Protein AF-A0AAW1LSN2-F1 (afdb_monomer_lite)

InterPro domains:
  IPR005135 Endonuclease/exonuclease/phosphatase [PF14529] (115-220)
  IPR036691 Endonuclease/exonuclease/phosphatase superfamily [G3DSA:3.60.10.10] (54-227)
  IPR036691 Endonuclease/exonuclease/phosphatase superfamily [SSF56219] (114-226)

Secondary structure (DSSP, 8-state):
-----------------------HHHHHHHHHHHHHHHHHHHHHHHHHHHHHHHHHHHHHHHHHHHHHHHHHHHHHHHHHHTTS--SS----------------------PPPEEEEEE--TTS-HHHHHHHHHHHHHHHHHHSTT--EEEEEE-----SS--HHHHHHHHHHHHTTPEE---S-SEESSSEE--EEEEE---S-EEEEEE--SSSSBPEEEEEE------------

Organism: Popillia japonica (NCBI:txid7064)

pLDDT: mean 73.24, std 22.75, range [25.52, 98.19]

Sequence (237 aa):
METKKSHRGKFITEQYGDEEIVDENQEQMIHQNEQTEIWLYIKDIEKSLKTELGELKKQLTVHCNSENNKERELKNNDSLINKQNDLGKVEPEPSKYKRKNVRQVEPQKKLSPSVIKIYRPPAGDMDKFMMNISATLTVIAEKYQNNRIVLAGDFNIDLSGNSKEKAELINIGNMFALKHLIQVATRIGTTSTCIDNIFTDYDGNIMVNTVETHISDHLAQIARIKLLTSIRTMMAT

Structure (mmCIF, N/CA/C/O backbone):
data_AF-A0AAW1LSN2-F1
#
_entry.id   AF-A0AAW1LSN2-F1
#
loop_
_atom_site.group_PDB
_atom_site.id
_atom_site.type_symbol
_atom_site.label_atom_id
_atom_site.label_alt_id
_atom_site.label_comp_id
_atom_site.label_asym_id
_atom_site.label_entity_id
_atom_site.label_seq_id
_atom_site.pdbx_PDB_ins_code
_atom_site.Cartn_x
_atom_site.Cartn_y
_atom_site.Cartn_z
_atom_site.occupancy
_atom_site.B_iso_or_equiv
_atom_site.auth_seq_id
_atom_site.auth_comp_id
_atom_site.auth_asym_id
_atom_site.auth_atom_id
_atom_site.pdbx_PDB_model_num
ATOM 1 N N . MET A 1 1 ? 27.810 38.867 -54.487 1.00 37.97 1 MET A N 1
ATOM 2 C CA . MET A 1 1 ? 28.294 38.492 -53.142 1.00 37.97 1 MET A CA 1
ATOM 3 C C . MET A 1 1 ? 27.239 37.554 -52.563 1.00 37.97 1 MET A C 1
ATOM 5 O O . MET A 1 1 ? 26.205 38.044 -52.148 1.00 37.97 1 MET A O 1
ATOM 9 N N . GLU A 1 2 ? 27.241 36.235 -52.811 1.00 33.91 2 GLU A N 1
ATOM 10 C CA . GLU A 1 2 ? 28.198 35.197 -52.340 1.00 33.91 2 GLU A CA 1
ATOM 11 C C . GLU A 1 2 ? 28.562 35.394 -50.860 1.00 33.91 2 GLU A C 1
ATOM 13 O O . GLU A 1 2 ? 29.012 36.479 -50.518 1.00 33.91 2 GLU A O 1
ATOM 18 N N . THR A 1 3 ? 28.361 34.451 -49.928 1.00 32.44 3 THR A N 1
ATOM 19 C CA . THR A 1 3 ? 28.500 32.969 -49.920 1.00 32.44 3 THR A CA 1
ATOM 20 C C . THR A 1 3 ? 27.452 32.336 -48.959 1.00 32.44 3 THR A C 1
ATOM 22 O O . THR A 1 3 ? 27.023 32.994 -48.023 1.00 32.44 3 THR A O 1
ATOM 25 N N . LYS A 1 4 ? 26.799 31.174 -49.167 1.00 39.00 4 LYS A N 1
ATOM 26 C CA . LYS A 1 4 ? 27.172 29.741 -49.336 1.00 39.00 4 LYS A CA 1
ATOM 27 C C . LYS A 1 4 ? 27.725 29.007 -48.088 1.00 39.00 4 LYS A C 1
ATOM 29 O O . LYS A 1 4 ? 28.891 29.191 -47.764 1.00 39.00 4 LYS A O 1
ATOM 34 N N . LYS A 1 5 ? 26.921 28.044 -47.576 1.00 36.88 5 LYS A N 1
ATOM 35 C CA . LYS A 1 5 ? 27.192 26.619 -47.177 1.00 36.88 5 LYS A CA 1
ATOM 36 C C . LYS A 1 5 ? 26.467 26.246 -45.863 1.00 36.88 5 LYS A C 1
ATOM 38 O O . LYS A 1 5 ? 26.657 26.917 -44.866 1.00 36.88 5 LYS A O 1
ATOM 43 N N . SER A 1 6 ? 25.501 25.315 -45.849 1.00 33.47 6 SER A N 1
ATOM 44 C CA . SER A 1 6 ? 25.558 23.842 -46.047 1.00 33.47 6 SER A CA 1
ATOM 45 C C . SER A 1 6 ? 25.888 23.081 -44.758 1.00 33.47 6 SER A C 1
ATOM 47 O O . SER A 1 6 ? 26.981 23.270 -44.237 1.00 33.47 6 SER A O 1
ATOM 49 N N . HIS A 1 7 ? 24.973 22.202 -44.319 1.00 32.66 7 HIS A N 1
ATOM 50 C CA . HIS A 1 7 ? 25.089 20.739 -44.080 1.00 32.66 7 HIS A CA 1
ATOM 51 C C . HIS A 1 7 ? 23.843 20.300 -43.263 1.00 32.66 7 HIS A C 1
ATOM 53 O O . HIS A 1 7 ? 23.615 20.819 -42.183 1.00 32.66 7 HIS A O 1
ATOM 59 N N . ARG A 1 8 ? 22.859 19.595 -43.841 1.00 32.12 8 ARG A N 1
ATOM 60 C CA . ARG A 1 8 ? 22.754 18.142 -44.121 1.00 32.12 8 ARG A CA 1
ATOM 61 C C . ARG A 1 8 ? 22.203 17.358 -42.915 1.00 32.12 8 ARG A C 1
ATOM 63 O O . ARG A 1 8 ? 22.907 17.139 -41.944 1.00 32.12 8 ARG A O 1
ATOM 70 N N . GLY A 1 9 ? 20.968 16.876 -43.061 1.00 25.52 9 GLY A N 1
ATOM 71 C CA . GLY A 1 9 ? 20.318 15.916 -42.169 1.00 25.52 9 GLY A CA 1
ATOM 72 C C . GLY A 1 9 ? 18.979 15.460 -42.751 1.00 25.52 9 GLY A C 1
ATOM 73 O O . GLY A 1 9 ? 17.933 15.938 -42.342 1.00 25.52 9 GLY A O 1
ATOM 74 N N . LYS A 1 10 ? 19.031 14.591 -43.769 1.00 31.34 10 LYS A N 1
ATOM 75 C CA . LYS A 1 10 ? 17.883 13.802 -44.240 1.00 31.34 10 LYS A CA 1
ATOM 76 C C . LYS A 1 10 ? 17.559 12.760 -43.167 1.00 31.34 10 LYS A C 1
ATOM 78 O O . LYS A 1 10 ? 18.443 11.967 -42.859 1.00 31.34 10 LYS A O 1
ATOM 83 N N . PHE A 1 11 ? 16.307 12.682 -42.735 1.00 25.94 11 PHE A N 1
ATOM 84 C CA . PHE A 1 11 ? 15.701 11.415 -42.339 1.00 25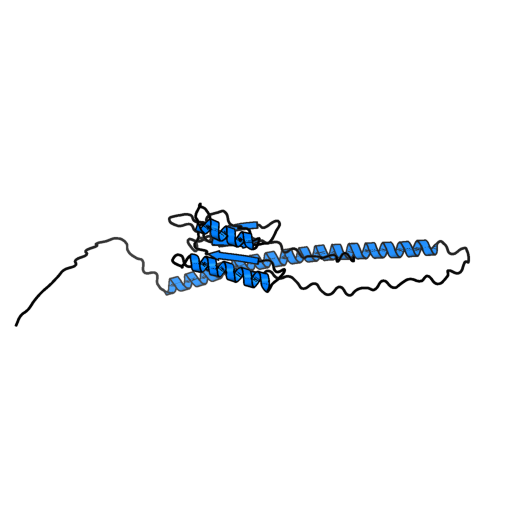.94 11 PHE A CA 1
ATOM 85 C C . PHE A 1 11 ? 14.412 11.247 -43.136 1.00 25.94 11 PHE A C 1
ATOM 87 O O . PHE A 1 11 ? 13.521 12.088 -43.102 1.00 25.94 11 PHE A O 1
ATOM 94 N N . ILE A 1 12 ? 14.413 10.196 -43.949 1.00 30.06 12 ILE A N 1
ATOM 95 C CA . ILE A 1 12 ? 13.244 9.621 -44.597 1.00 30.06 12 ILE A CA 1
ATOM 96 C C . ILE A 1 12 ? 12.768 8.539 -43.634 1.00 30.06 12 ILE A C 1
ATOM 98 O O . ILE A 1 12 ? 13.569 7.680 -43.268 1.00 30.06 12 ILE A O 1
ATOM 102 N N . THR A 1 13 ? 11.492 8.558 -43.276 1.00 29.25 13 THR A N 1
ATOM 103 C CA . THR A 1 13 ? 10.769 7.369 -42.819 1.00 29.25 13 THR A CA 1
ATOM 104 C C . THR A 1 13 ? 9.400 7.397 -43.483 1.00 29.25 13 THR A C 1
ATOM 106 O O . THR A 1 13 ? 8.560 8.231 -43.155 1.00 29.25 13 THR A O 1
ATOM 109 N N . GLU A 1 14 ? 9.228 6.528 -44.476 1.00 33.47 14 GLU A N 1
ATOM 110 C CA . GLU A 1 14 ? 7.935 6.146 -45.039 1.00 33.47 14 GLU A CA 1
ATOM 111 C C . GLU A 1 14 ? 7.254 5.113 -44.124 1.00 33.47 14 GLU A C 1
ATOM 113 O O . GLU A 1 14 ? 7.905 4.176 -43.671 1.00 33.47 14 GLU A O 1
ATOM 118 N N . GLN A 1 15 ? 5.943 5.321 -43.945 1.00 35.41 15 GLN A N 1
ATOM 119 C CA . GLN A 1 15 ? 4.840 4.369 -43.720 1.00 35.41 15 GLN A CA 1
ATOM 120 C C . GLN A 1 15 ? 4.861 3.424 -42.503 1.00 35.41 15 GLN A C 1
ATOM 122 O O . GLN A 1 15 ? 5.676 2.516 -42.428 1.00 35.41 15 GLN A O 1
ATOM 127 N N . TYR A 1 16 ? 3.858 3.568 -41.622 1.00 33.03 16 TYR A N 1
ATOM 128 C CA . TYR A 1 16 ? 2.747 2.612 -41.419 1.00 33.03 16 TYR A CA 1
ATOM 129 C C . TYR A 1 16 ? 1.714 3.202 -40.436 1.00 33.03 16 TYR A C 1
ATOM 131 O O . TYR A 1 16 ? 2.101 3.689 -39.380 1.00 33.03 16 TYR A O 1
ATOM 139 N N . GLY A 1 17 ? 0.421 3.074 -40.762 1.00 31.27 17 GLY A N 1
ATOM 140 C CA . GLY A 1 17 ? -0.695 3.151 -39.810 1.00 31.27 17 GLY A CA 1
ATOM 141 C C . GLY A 1 17 ? -1.547 4.413 -39.909 1.00 31.27 17 GLY A C 1
ATOM 142 O O . GLY A 1 17 ? -1.132 5.473 -39.460 1.00 31.27 17 GLY A O 1
ATOM 143 N N . ASP A 1 18 ? -2.745 4.278 -40.475 1.00 39.03 18 ASP A N 1
ATOM 144 C CA . ASP A 1 18 ? -3.824 5.255 -40.358 1.00 39.03 18 ASP A CA 1
ATOM 145 C C . ASP A 1 18 ? -4.162 5.460 -38.869 1.00 39.03 18 ASP A C 1
ATOM 147 O O . ASP A 1 18 ? -4.733 4.576 -38.230 1.00 39.03 18 ASP A O 1
ATOM 151 N N . GLU A 1 19 ? -3.785 6.605 -38.298 1.00 42.88 19 GLU A N 1
ATOM 152 C CA . GLU A 1 19 ? -4.331 7.055 -37.017 1.00 42.88 19 GLU A CA 1
ATOM 153 C C . GLU A 1 19 ? -5.747 7.575 -37.274 1.00 42.88 19 GLU A C 1
ATOM 155 O O . GLU A 1 19 ? -5.957 8.629 -37.880 1.00 42.88 19 GLU A O 1
ATOM 160 N N . GLU A 1 20 ? -6.731 6.789 -36.847 1.00 49.81 20 GLU A N 1
ATOM 161 C CA . GLU A 1 20 ? -8.117 7.217 -36.737 1.00 49.81 20 GLU A CA 1
ATOM 162 C C . GLU A 1 20 ? -8.156 8.377 -35.730 1.00 49.81 20 GLU A C 1
ATOM 164 O O . GLU A 1 20 ? -7.956 8.189 -34.532 1.00 49.81 20 GLU A O 1
ATOM 169 N N . ILE A 1 21 ? -8.323 9.603 -36.235 1.00 41.81 21 ILE A N 1
ATOM 170 C CA . ILE A 1 21 ? -8.475 10.802 -35.409 1.00 41.81 21 ILE A CA 1
ATOM 171 C C . ILE A 1 21 ? -9.804 10.657 -34.667 1.00 41.81 21 ILE A C 1
ATOM 173 O O . ILE A 1 21 ? -10.868 10.939 -35.222 1.00 41.81 21 ILE A O 1
ATOM 177 N N . VAL A 1 22 ? -9.745 10.179 -33.426 1.00 50.03 22 VAL A N 1
ATOM 178 C CA . VAL A 1 22 ? -10.893 10.170 -32.521 1.00 50.03 22 VAL A CA 1
ATOM 179 C C . VAL A 1 22 ? -11.210 11.627 -32.186 1.00 50.03 22 VAL A C 1
ATOM 181 O O . VAL A 1 22 ? -10.369 12.366 -31.681 1.00 50.03 22 VAL A O 1
ATOM 184 N N . ASP A 1 23 ? -12.415 12.058 -32.553 1.00 56.50 23 ASP A N 1
ATOM 185 C CA . ASP A 1 23 ? -12.938 13.399 -32.293 1.00 56.50 23 ASP A CA 1
ATOM 186 C C . ASP A 1 23 ? -12.891 13.671 -30.777 1.00 56.50 23 ASP A C 1
ATOM 188 O O . ASP A 1 23 ? -13.376 12.854 -29.992 1.00 56.50 23 ASP A O 1
ATOM 192 N N . GLU A 1 24 ? -12.336 14.809 -30.345 1.00 53.41 24 GLU A N 1
ATOM 193 C CA . GLU A 1 24 ? -12.249 15.208 -28.925 1.00 53.41 24 GLU A CA 1
ATOM 194 C C . GLU A 1 24 ? -13.618 15.130 -28.213 1.00 53.41 24 GLU A C 1
ATOM 196 O O . GLU A 1 24 ? -13.699 14.913 -27.001 1.00 53.41 24 GLU A O 1
ATOM 201 N N . ASN A 1 25 ? -14.720 15.250 -28.963 1.00 53.06 25 ASN A N 1
ATOM 202 C CA . ASN A 1 25 ? -16.075 15.075 -28.441 1.00 53.06 25 ASN A CA 1
ATOM 203 C C . ASN A 1 25 ? -16.415 13.610 -28.100 1.00 53.06 25 ASN A C 1
ATOM 205 O O . ASN A 1 25 ? -17.175 13.359 -27.160 1.00 53.06 25 ASN A O 1
ATOM 209 N N . GLN A 1 26 ? -15.859 12.637 -28.829 1.00 51.12 26 GLN A N 1
ATOM 210 C CA . GLN A 1 26 ? -16.003 11.211 -28.524 1.00 51.12 26 GLN A CA 1
ATOM 211 C C . GLN A 1 26 ? -15.190 10.816 -27.289 1.00 51.12 26 GLN A C 1
ATOM 213 O O . GLN A 1 26 ? -15.723 10.104 -26.437 1.00 51.12 26 GLN A O 1
ATOM 218 N N . GLU A 1 27 ? -13.969 11.333 -27.123 1.00 53.25 27 GLU A N 1
ATOM 219 C CA . GLU A 1 27 ? -13.176 11.108 -25.902 1.00 53.25 27 GLU A CA 1
ATOM 220 C C . GLU A 1 27 ? -13.880 11.662 -24.654 1.00 53.25 27 GLU A C 1
ATOM 222 O O . GLU A 1 27 ? -13.957 10.991 -23.622 1.00 53.25 27 GLU A O 1
ATOM 227 N N . GLN A 1 28 ? -14.479 12.854 -24.750 1.00 48.47 28 GLN A N 1
ATOM 228 C CA . GLN A 1 28 ? -15.245 13.437 -23.643 1.00 48.47 28 GLN A CA 1
ATOM 229 C C . GLN A 1 28 ? -16.503 12.625 -23.299 1.00 48.47 28 GLN A C 1
ATOM 231 O O . GLN A 1 28 ? -16.830 12.474 -22.119 1.00 48.47 28 GLN A O 1
ATOM 236 N N . MET A 1 29 ? -17.200 12.076 -24.299 1.00 41.78 29 MET A N 1
ATOM 237 C CA . MET A 1 29 ? -18.349 11.192 -24.073 1.00 41.78 29 MET A CA 1
ATOM 238 C C . MET A 1 29 ? -17.948 9.857 -23.436 1.00 41.78 29 MET A C 1
ATOM 240 O O . MET A 1 29 ? -18.646 9.383 -22.536 1.00 41.78 29 MET A O 1
ATOM 244 N N . ILE A 1 30 ? -16.834 9.261 -23.872 1.00 53.34 30 ILE A N 1
ATOM 245 C CA . ILE A 1 30 ? -16.297 8.020 -23.297 1.00 53.34 30 ILE A CA 1
ATOM 246 C C . ILE A 1 30 ? -15.943 8.251 -21.824 1.00 53.34 30 ILE A C 1
ATOM 248 O O . ILE A 1 30 ? -16.460 7.544 -20.960 1.00 53.34 30 ILE A O 1
ATOM 252 N N . HIS A 1 31 ? -15.219 9.328 -21.510 1.00 49.44 31 HIS A N 1
ATOM 253 C CA . HIS A 1 31 ? -14.892 9.676 -20.128 1.00 49.44 31 HIS A CA 1
ATOM 254 C C . HIS A 1 31 ? -16.122 9.927 -19.242 1.00 49.44 31 HIS A C 1
ATOM 256 O O . HIS A 1 31 ? -16.133 9.537 -18.073 1.00 49.44 31 HIS A O 1
ATOM 262 N N . GLN A 1 32 ? -17.182 10.555 -19.760 1.00 52.34 32 GLN A N 1
ATOM 263 C CA . GLN A 1 32 ? -18.415 10.757 -18.986 1.00 52.34 32 GLN A CA 1
ATOM 264 C C . GLN A 1 32 ? -19.156 9.442 -18.703 1.00 52.34 32 GLN A C 1
ATOM 266 O O . GLN A 1 32 ? -19.672 9.248 -17.595 1.00 52.34 32 GLN A O 1
ATOM 271 N N . ASN A 1 33 ? -19.180 8.521 -19.666 1.00 60.94 33 ASN A N 1
ATOM 272 C CA . ASN A 1 33 ? -19.778 7.200 -19.477 1.00 60.94 33 ASN A CA 1
ATOM 273 C C . ASN A 1 33 ? -18.961 6.349 -18.488 1.00 60.94 33 ASN A C 1
ATOM 275 O O . ASN A 1 33 ? -19.539 5.738 -17.590 1.00 60.94 33 ASN A O 1
ATOM 279 N N . GLU A 1 34 ? -17.631 6.402 -18.556 1.00 57.88 34 GLU A N 1
ATOM 280 C CA . GLU A 1 34 ? -16.724 5.704 -17.631 1.00 57.88 34 GLU A CA 1
ATOM 281 C C . GLU A 1 34 ? -16.867 6.184 -16.181 1.00 57.88 34 GLU A C 1
ATOM 283 O O . GLU A 1 34 ? -16.963 5.381 -15.248 1.00 57.88 34 GLU A O 1
ATOM 288 N N . GLN A 1 35 ? -16.942 7.502 -15.971 1.00 58.97 35 GLN A N 1
ATOM 289 C CA . GLN A 1 35 ? -17.195 8.069 -14.641 1.00 58.97 35 GLN A CA 1
ATOM 290 C C . GLN A 1 35 ? -18.551 7.614 -14.087 1.00 58.97 35 GLN A C 1
ATOM 292 O O . GLN A 1 35 ? -18.700 7.424 -12.877 1.00 58.97 35 GLN A O 1
ATOM 297 N N . THR A 1 36 ? -19.532 7.392 -14.965 1.00 71.25 36 THR A N 1
ATOM 298 C CA . THR A 1 36 ? -20.864 6.919 -14.581 1.00 71.25 36 THR A CA 1
ATOM 299 C C . THR A 1 36 ? -20.835 5.457 -14.130 1.00 71.25 36 THR A C 1
ATOM 301 O O . THR A 1 36 ? -21.414 5.140 -13.088 1.00 71.25 36 THR A O 1
ATOM 304 N N . GLU A 1 37 ? -20.123 4.573 -14.833 1.00 69.44 37 GLU A N 1
ATOM 305 C CA . GLU A 1 37 ? -20.014 3.158 -14.445 1.00 69.44 37 GLU A CA 1
ATOM 306 C C . GLU A 1 37 ? -19.262 2.965 -13.124 1.00 69.44 37 GLU A C 1
ATOM 308 O O . GLU A 1 37 ? -19.739 2.252 -12.232 1.00 69.44 37 GLU A O 1
ATOM 313 N N . ILE A 1 38 ? -18.140 3.669 -12.941 1.00 62.09 38 ILE A N 1
ATOM 314 C CA . ILE A 1 38 ? -17.387 3.651 -11.677 1.00 62.09 38 ILE A CA 1
ATOM 315 C C . ILE A 1 38 ? -18.277 4.132 -10.525 1.00 62.09 38 ILE A C 1
ATOM 317 O O . ILE A 1 38 ? -18.289 3.539 -9.442 1.00 62.09 38 ILE A O 1
ATOM 321 N N . TRP A 1 39 ? -19.064 5.185 -10.748 1.00 63.12 39 TRP A N 1
ATOM 322 C CA . TRP A 1 39 ? -19.963 5.717 -9.731 1.00 63.12 39 TRP A CA 1
ATOM 323 C C . TRP A 1 39 ? -21.108 4.756 -9.376 1.00 63.12 39 TRP A C 1
ATOM 325 O O . TRP A 1 39 ? -21.462 4.633 -8.198 1.00 63.12 39 TRP A O 1
ATOM 335 N N . LEU A 1 40 ? -21.663 4.038 -10.358 1.00 69.75 40 LEU A N 1
ATOM 336 C CA . LEU A 1 40 ? -22.664 2.992 -10.122 1.00 69.75 40 LEU A CA 1
ATOM 337 C C . LEU A 1 40 ? -22.081 1.838 -9.295 1.00 69.75 40 LEU A C 1
ATOM 339 O O . LEU A 1 40 ? -22.697 1.422 -8.310 1.00 69.75 40 LEU A O 1
ATOM 343 N N . TYR A 1 41 ? -20.863 1.397 -9.613 1.00 67.75 41 TYR A N 1
ATOM 344 C CA . TYR A 1 41 ? -20.172 0.358 -8.849 1.00 67.75 41 TYR A CA 1
ATOM 345 C C . TYR A 1 41 ? -19.894 0.784 -7.396 1.00 67.75 41 TYR A C 1
ATOM 347 O O . TYR A 1 41 ? -20.155 0.028 -6.455 1.00 67.75 41 TYR A O 1
ATOM 355 N N . ILE A 1 42 ? -19.447 2.029 -7.178 1.00 68.31 42 ILE A N 1
ATOM 356 C CA . ILE A 1 42 ? -19.265 2.596 -5.829 1.00 68.31 42 ILE A CA 1
ATOM 357 C C . ILE A 1 42 ? -20.590 2.592 -5.053 1.00 68.31 42 ILE A C 1
ATOM 359 O O . ILE A 1 42 ? -20.619 2.208 -3.880 1.00 68.31 42 ILE A O 1
ATOM 363 N N . LYS A 1 43 ? -21.701 2.968 -5.696 1.00 76.44 43 LYS A N 1
ATOM 364 C CA . LYS A 1 43 ? -23.024 2.957 -5.057 1.00 76.44 43 LYS A CA 1
ATOM 365 C C . LYS A 1 43 ? -23.480 1.567 -4.631 1.00 76.44 43 LYS A C 1
ATOM 367 O O . LYS A 1 43 ? -24.067 1.435 -3.552 1.00 76.44 43 LYS A O 1
ATOM 372 N N . ASP A 1 44 ? -23.205 0.543 -5.428 1.00 79.62 44 ASP A N 1
ATOM 373 C CA . ASP A 1 44 ? -23.547 -0.837 -5.079 1.00 79.62 44 ASP A CA 1
ATOM 374 C C . ASP A 1 44 ? -22.719 -1.356 -3.897 1.00 79.62 44 ASP A C 1
ATOM 376 O O . ASP A 1 44 ? -23.258 -2.016 -2.995 1.00 79.62 44 ASP A O 1
ATOM 380 N N . ILE A 1 45 ? -21.441 -0.971 -3.824 1.00 74.44 45 ILE A N 1
ATOM 381 C CA . ILE A 1 45 ? -20.601 -1.234 -2.650 1.00 74.44 45 ILE A CA 1
ATOM 382 C C . ILE A 1 45 ? -21.180 -0.535 -1.414 1.00 74.44 45 ILE A C 1
ATOM 384 O O . ILE A 1 45 ? -21.360 -1.172 -0.373 1.00 74.44 45 ILE A O 1
ATOM 388 N N . GLU A 1 46 ? -21.523 0.753 -1.508 1.00 78.56 46 GLU A N 1
ATOM 389 C CA . GLU A 1 46 ? -22.110 1.490 -0.382 1.00 78.56 46 GLU A CA 1
ATOM 390 C C . GLU A 1 46 ? -23.422 0.871 0.109 1.00 78.56 46 GLU A C 1
ATOM 392 O O . GLU A 1 46 ? -23.672 0.805 1.318 1.00 78.56 46 GLU A O 1
ATOM 397 N N . LYS A 1 47 ? -24.278 0.432 -0.817 1.00 86.31 47 LYS A N 1
ATOM 398 C CA . LYS A 1 47 ? -25.553 -0.218 -0.501 1.00 86.31 47 LYS A CA 1
ATOM 399 C C . LYS A 1 47 ? -25.332 -1.542 0.229 1.00 86.31 47 LYS A C 1
ATOM 401 O O . LYS A 1 47 ? -26.003 -1.801 1.233 1.00 86.31 47 LYS A O 1
ATOM 406 N N . SER A 1 48 ? -24.376 -2.343 -0.235 1.00 80.56 48 SER A N 1
ATOM 407 C CA . SER A 1 48 ? -24.004 -3.611 0.401 1.00 80.56 48 SER A CA 1
ATOM 408 C C . SER A 1 48 ? -23.487 -3.383 1.825 1.00 80.56 48 SER A C 1
ATOM 410 O O . SER A 1 48 ? -24.013 -3.967 2.773 1.00 80.56 48 SER A O 1
ATOM 412 N N . LEU A 1 49 ? -22.577 -2.420 2.012 1.00 77.88 49 LEU A N 1
ATOM 413 C CA . LEU A 1 49 ? -22.044 -2.054 3.332 1.00 77.88 49 LEU A CA 1
ATOM 414 C C . LEU A 1 49 ? -23.125 -1.534 4.292 1.00 77.88 49 LEU A C 1
ATOM 416 O O . LEU A 1 49 ? -23.128 -1.875 5.476 1.00 77.88 49 LEU A O 1
ATOM 420 N N . LYS A 1 50 ? -24.069 -0.716 3.804 1.00 83.69 50 LYS A N 1
ATOM 421 C CA . LYS A 1 50 ? -25.205 -0.231 4.613 1.00 83.69 50 LYS A CA 1
ATOM 422 C C . LYS A 1 50 ? -26.108 -1.376 5.075 1.00 83.69 50 LYS A C 1
ATOM 424 O O . LYS A 1 50 ? -26.623 -1.322 6.193 1.00 83.69 50 LYS A O 1
ATOM 429 N N . THR A 1 51 ? -26.281 -2.395 4.236 1.00 87.00 51 THR A N 1
ATOM 430 C CA . THR A 1 51 ? -27.112 -3.569 4.532 1.00 87.00 51 THR A CA 1
ATOM 431 C C . THR A 1 51 ? -26.457 -4.429 5.611 1.00 87.00 51 THR A C 1
ATOM 433 O O . THR A 1 51 ? -27.072 -4.651 6.656 1.00 87.00 51 THR A O 1
ATOM 436 N N . GLU A 1 52 ? -25.182 -4.790 5.436 1.00 84.38 52 GLU A N 1
ATOM 437 C CA . GLU A 1 52 ? -24.403 -5.541 6.436 1.00 84.38 52 GLU A CA 1
ATOM 438 C C . GLU A 1 52 ? -24.344 -4.812 7.788 1.00 84.38 52 GLU A C 1
ATOM 440 O O . GLU A 1 52 ? -24.552 -5.407 8.849 1.00 84.38 52 GLU A O 1
ATOM 445 N N . LEU A 1 53 ? -24.129 -3.491 7.773 1.00 82.50 53 LEU A N 1
ATOM 446 C CA . LEU A 1 53 ? -24.135 -2.680 8.992 1.00 82.50 53 LEU A CA 1
ATOM 447 C C . LEU A 1 53 ? -25.503 -2.712 9.694 1.00 82.50 53 LEU A C 1
ATOM 449 O O . LEU A 1 53 ? -25.570 -2.708 10.927 1.00 82.50 53 LEU A O 1
ATOM 453 N N . GLY A 1 54 ? -26.595 -2.727 8.927 1.00 83.62 54 GLY A N 1
ATOM 454 C CA . GLY A 1 54 ? -27.953 -2.860 9.448 1.00 83.62 54 GLY A CA 1
ATOM 455 C C . GLY A 1 54 ? -28.187 -4.209 10.130 1.00 83.62 54 GLY A C 1
ATOM 456 O O . GLY A 1 54 ? -28.766 -4.255 11.217 1.00 83.62 54 GLY A O 1
ATOM 457 N N . GLU A 1 55 ? -27.699 -5.295 9.536 1.00 85.56 55 GLU A N 1
ATOM 458 C CA . GLU A 1 55 ? -27.790 -6.643 10.108 1.00 85.56 55 GLU A CA 1
ATOM 459 C C . GLU A 1 55 ? -26.973 -6.779 11.393 1.00 85.56 55 GLU A C 1
ATOM 461 O O . GLU A 1 55 ? -27.499 -7.243 12.407 1.00 85.56 55 GLU A O 1
ATOM 466 N N . LEU A 1 56 ? -25.737 -6.277 11.403 1.00 77.81 56 LEU A N 1
ATOM 467 C CA . LEU A 1 56 ? -24.892 -6.260 12.600 1.00 77.81 56 LEU A CA 1
ATOM 468 C C . LEU A 1 56 ? -25.538 -5.469 13.747 1.00 77.81 56 LEU A C 1
ATOM 470 O O . LEU A 1 56 ? -25.531 -5.917 14.894 1.00 77.81 56 LEU A O 1
ATOM 474 N N . LYS A 1 57 ? -26.161 -4.320 13.454 1.00 80.81 57 LYS A N 1
ATOM 475 C CA . LYS A 1 57 ? -26.902 -3.539 14.461 1.00 80.81 57 LYS A CA 1
ATOM 476 C C . LYS A 1 57 ? -28.098 -4.304 15.031 1.00 80.81 57 LYS A C 1
ATOM 478 O O . LYS A 1 57 ? -28.338 -4.240 16.240 1.00 80.81 57 LYS A O 1
ATOM 483 N N . LYS A 1 58 ? -28.839 -5.032 14.186 1.00 81.69 58 LYS A N 1
ATOM 484 C CA . LYS A 1 58 ? -29.949 -5.894 14.629 1.00 81.69 58 LYS A CA 1
ATOM 485 C C . LYS A 1 58 ? -29.443 -7.003 15.550 1.00 81.69 58 LYS A C 1
ATOM 487 O O . LYS A 1 58 ? -29.993 -7.170 16.635 1.00 81.69 58 LYS A O 1
ATOM 492 N N . GLN A 1 59 ? -28.372 -7.698 15.164 1.00 76.19 59 GLN A N 1
ATOM 493 C CA . GLN A 1 59 ? -27.760 -8.750 15.983 1.00 76.19 59 GLN A CA 1
ATOM 494 C C . GLN A 1 59 ? -27.302 -8.215 17.346 1.00 76.19 59 GLN A C 1
ATOM 496 O O . GLN A 1 59 ? -27.604 -8.815 18.377 1.00 76.19 59 GLN A O 1
ATOM 501 N N . LEU A 1 60 ? -26.658 -7.044 17.369 1.00 72.56 60 LEU A N 1
ATOM 502 C CA . LEU A 1 60 ? -26.209 -6.414 18.610 1.00 72.56 60 LEU A CA 1
ATOM 503 C C . LEU A 1 60 ? -27.383 -6.024 19.521 1.00 72.56 60 LEU A C 1
ATOM 505 O O . LEU A 1 60 ? -27.323 -6.228 20.729 1.00 72.56 60 LEU A O 1
ATOM 509 N N . THR A 1 61 ? -28.479 -5.523 18.946 1.00 76.50 61 THR A N 1
ATOM 510 C CA . THR A 1 61 ? -29.684 -5.152 19.707 1.00 76.50 61 THR A CA 1
ATOM 511 C C . THR A 1 61 ? -30.354 -6.378 20.329 1.00 76.50 61 THR A C 1
ATOM 513 O O . THR A 1 61 ? -30.752 -6.341 21.494 1.00 76.50 61 THR A O 1
ATOM 516 N N . VAL A 1 62 ? -30.439 -7.488 19.588 1.00 74.50 62 VAL A N 1
ATOM 517 C CA . VAL A 1 62 ? -30.944 -8.767 20.116 1.00 74.50 62 VAL A CA 1
ATOM 518 C C . VAL A 1 62 ? -30.064 -9.259 21.266 1.00 74.50 62 VAL A C 1
ATOM 520 O O . VAL A 1 62 ? -30.585 -9.655 22.309 1.00 74.50 62 VAL A O 1
ATOM 523 N N . HIS A 1 63 ? -28.741 -9.171 21.115 1.00 68.31 63 HIS A N 1
ATOM 524 C CA . HIS A 1 63 ? -27.799 -9.577 22.152 1.00 68.31 63 HIS A CA 1
ATOM 525 C C . HIS A 1 63 ? -27.947 -8.730 23.430 1.00 68.31 63 HIS A C 1
ATOM 527 O O . HIS A 1 63 ? -28.175 -9.294 24.501 1.00 68.31 63 HIS A O 1
ATOM 533 N N . CYS A 1 64 ? -27.957 -7.395 23.321 1.00 59.97 64 CYS A N 1
ATOM 534 C CA . CYS A 1 64 ? -28.141 -6.496 24.468 1.00 59.97 64 CYS A CA 1
ATOM 535 C C . CYS A 1 64 ? -29.486 -6.704 25.184 1.00 59.97 64 CYS A C 1
ATOM 537 O O . CYS A 1 64 ? -29.551 -6.666 26.412 1.00 59.97 64 CYS A O 1
ATOM 539 N N . ASN A 1 65 ? -30.568 -6.954 24.442 1.00 64.06 65 ASN A N 1
ATOM 540 C CA . ASN A 1 65 ? -31.871 -7.238 25.047 1.00 64.06 65 ASN A CA 1
ATOM 541 C C . ASN A 1 65 ? -31.880 -8.582 25.789 1.00 64.06 65 ASN A C 1
ATOM 543 O O . ASN A 1 65 ? -32.495 -8.690 26.850 1.00 64.06 65 ASN A O 1
ATOM 547 N N . SER A 1 66 ? -31.168 -9.590 25.273 1.00 63.06 66 SER A N 1
ATOM 548 C CA . SER A 1 66 ? -31.044 -10.889 25.941 1.00 63.06 66 SER A CA 1
ATOM 549 C C . SER A 1 66 ? -30.269 -10.803 27.262 1.00 63.06 66 SER A C 1
ATOM 551 O O . SER A 1 66 ? -30.666 -11.436 28.240 1.00 63.06 66 SER A O 1
ATOM 553 N N . GLU A 1 67 ? -29.222 -9.977 27.336 1.00 63.22 67 GLU A N 1
ATOM 554 C CA . GLU A 1 67 ? -28.457 -9.771 28.573 1.00 63.22 67 GLU A CA 1
ATOM 555 C C . GLU A 1 67 ? -29.248 -8.974 29.616 1.00 63.22 67 GLU A C 1
ATOM 557 O O . GLU A 1 67 ? -29.302 -9.365 30.783 1.00 63.22 67 GLU A O 1
ATOM 562 N N . ASN A 1 68 ? -29.960 -7.925 29.192 1.00 58.28 68 ASN A N 1
ATOM 563 C CA . ASN A 1 68 ? -30.829 -7.151 30.083 1.00 58.28 68 ASN A CA 1
ATOM 564 C C . ASN A 1 68 ? -31.981 -7.991 30.661 1.00 58.28 68 ASN A C 1
ATOM 566 O O . ASN A 1 68 ? -32.372 -7.792 31.813 1.00 58.28 68 ASN A O 1
ATOM 570 N N . ASN A 1 69 ? -32.523 -8.937 29.887 1.00 58.19 69 ASN A N 1
ATOM 571 C CA . ASN A 1 69 ? -33.547 -9.860 30.378 1.00 58.19 69 ASN A CA 1
ATOM 572 C C . ASN A 1 69 ? -32.973 -10.863 31.388 1.00 58.19 69 ASN A C 1
ATOM 574 O O . ASN A 1 69 ? -33.578 -11.048 32.442 1.00 58.19 69 ASN A O 1
ATOM 578 N N . LYS A 1 70 ? -31.776 -11.414 31.142 1.00 61.62 70 LYS A N 1
ATOM 579 C CA . LYS A 1 70 ? -31.083 -12.280 32.115 1.00 61.62 70 LYS A CA 1
ATOM 580 C C . LYS A 1 70 ? -30.803 -11.556 33.434 1.00 61.62 70 LYS A C 1
ATOM 582 O O . LYS A 1 70 ? -31.039 -12.117 34.501 1.00 61.62 70 LYS A O 1
ATOM 587 N N . GLU A 1 71 ? -30.368 -10.294 33.389 1.00 58.91 71 GLU A N 1
ATOM 588 C CA . GLU A 1 71 ? -30.184 -9.490 34.606 1.00 58.91 71 GLU A CA 1
ATOM 589 C C . GLU A 1 71 ? -31.493 -9.238 35.370 1.00 58.91 71 GLU A C 1
ATOM 591 O O . GLU A 1 71 ? -31.491 -9.195 36.603 1.00 58.91 71 GLU A O 1
ATOM 596 N N . ARG A 1 72 ? -32.613 -9.039 34.663 1.00 58.25 72 ARG A N 1
ATOM 597 C CA . ARG A 1 72 ? -33.933 -8.852 35.289 1.00 58.25 72 ARG A CA 1
ATOM 598 C C . ARG A 1 72 ? -34.453 -10.141 35.920 1.00 58.25 72 ARG A C 1
ATOM 600 O O . ARG A 1 72 ? -35.016 -10.080 37.008 1.00 58.25 72 ARG A O 1
ATOM 607 N N . GLU A 1 73 ? -34.232 -11.289 35.287 1.00 57.47 73 GLU A N 1
ATOM 608 C CA . GLU A 1 73 ? -34.593 -12.600 35.842 1.00 57.47 73 GLU A CA 1
ATOM 609 C C . GLU A 1 73 ? -33.784 -12.933 37.101 1.00 57.47 73 GLU A C 1
ATOM 611 O O . GLU A 1 73 ? -34.364 -13.364 38.096 1.00 57.47 73 GLU A O 1
ATOM 616 N N . LEU A 1 74 ? -32.479 -12.636 37.116 1.00 58.66 74 LEU A N 1
ATOM 617 C CA . LEU A 1 74 ? -31.634 -12.770 38.311 1.00 58.66 74 LEU A CA 1
ATOM 618 C C . LEU A 1 74 ? -32.138 -11.891 39.469 1.00 58.66 74 LEU A C 1
ATOM 620 O O . LEU A 1 74 ? -32.329 -12.381 40.579 1.00 58.66 74 LEU A O 1
ATOM 624 N N . LYS A 1 75 ? -32.453 -10.616 39.197 1.00 58.09 75 LYS A N 1
ATOM 625 C CA . LYS A 1 75 ? -32.990 -9.683 40.209 1.00 58.09 75 LYS A CA 1
ATOM 626 C C . LYS A 1 75 ? -34.374 -10.097 40.727 1.00 58.09 75 LYS A C 1
ATOM 628 O O . LYS A 1 75 ? -34.669 -9.912 41.907 1.00 58.09 75 LYS A O 1
ATOM 633 N N . ASN A 1 76 ? -35.222 -10.663 39.869 1.00 56.84 76 ASN A N 1
ATOM 634 C CA . ASN A 1 76 ? -36.547 -11.139 40.266 1.00 56.84 76 ASN A CA 1
ATOM 635 C C . ASN A 1 76 ? -36.469 -12.428 41.097 1.00 56.84 76 ASN A C 1
ATOM 637 O O . ASN A 1 76 ? -37.203 -12.547 42.081 1.00 56.84 76 ASN A O 1
ATOM 641 N N . ASN A 1 77 ? -35.554 -13.344 40.768 1.00 56.09 77 ASN A N 1
ATOM 642 C CA . ASN A 1 77 ? -35.326 -14.566 41.544 1.00 56.09 77 ASN A CA 1
ATOM 643 C C . ASN A 1 77 ? -34.766 -14.262 42.944 1.00 56.09 77 ASN A C 1
ATOM 645 O O . ASN A 1 77 ? -35.270 -14.814 43.922 1.00 56.09 77 ASN A O 1
ATOM 649 N N . ASP A 1 78 ? -33.845 -13.302 43.074 1.00 55.28 78 ASP A N 1
ATOM 650 C CA . ASP A 1 78 ? -33.367 -12.826 44.385 1.00 55.28 78 ASP A CA 1
ATOM 651 C C . ASP A 1 78 ? -34.498 -12.205 45.232 1.00 55.28 78 ASP A C 1
ATOM 653 O O . ASP A 1 78 ? -34.522 -12.329 46.460 1.00 55.28 78 ASP A O 1
ATOM 657 N N . SER A 1 79 ? -35.480 -11.558 44.592 1.00 55.75 79 SER A N 1
ATOM 658 C CA . SER A 1 79 ? -36.644 -10.984 45.286 1.00 55.75 79 SER A CA 1
ATOM 659 C C . SER A 1 79 ? -37.653 -12.037 45.770 1.00 55.75 79 SER A C 1
ATOM 661 O O . SER A 1 79 ? -38.319 -11.827 46.785 1.00 55.75 79 SER A O 1
ATOM 663 N N . LEU A 1 80 ? -37.760 -13.171 45.068 1.00 52.62 80 LEU A N 1
ATOM 664 C CA . LEU A 1 80 ? -38.648 -14.283 45.422 1.00 52.62 80 LEU A CA 1
ATOM 665 C C . LEU A 1 80 ? -38.063 -15.128 46.558 1.00 52.62 80 LEU A C 1
ATOM 667 O O . LEU A 1 80 ? -38.801 -15.500 47.470 1.00 52.62 80 LEU A O 1
ATOM 671 N N . ILE A 1 81 ? -36.742 -15.335 46.566 1.00 50.44 81 ILE A N 1
ATOM 672 C CA . ILE A 1 81 ? -36.028 -15.997 47.669 1.00 50.44 81 ILE A CA 1
ATOM 673 C C . ILE A 1 81 ? -36.183 -15.195 48.974 1.00 50.44 81 ILE A C 1
ATOM 675 O O . ILE A 1 81 ? -36.416 -15.771 50.035 1.00 50.44 81 ILE A O 1
ATOM 679 N N . ASN A 1 82 ? -36.169 -13.860 48.901 1.00 49.72 82 ASN A N 1
ATOM 680 C CA . ASN A 1 82 ? -36.371 -13.002 50.074 1.00 49.72 82 ASN A CA 1
ATOM 681 C C . ASN A 1 82 ? -37.828 -12.918 50.567 1.00 49.72 82 ASN A C 1
ATOM 683 O O . ASN A 1 82 ? -38.050 -12.488 51.695 1.00 49.72 82 ASN A O 1
ATOM 687 N N . LYS A 1 83 ? -38.824 -13.346 49.778 1.00 50.31 83 LYS A N 1
ATOM 688 C CA . LYS A 1 83 ? -40.240 -13.375 50.201 1.00 50.31 83 LYS A CA 1
ATOM 689 C C . LYS A 1 83 ? -40.668 -14.684 50.868 1.00 50.31 83 LYS A C 1
ATOM 691 O O . LYS A 1 83 ? -41.731 -14.718 51.477 1.00 50.31 83 LYS A O 1
ATOM 696 N N . GLN A 1 84 ? -39.867 -15.748 50.784 1.00 47.66 84 GLN A N 1
ATOM 697 C CA . GLN A 1 84 ? -40.170 -17.030 51.439 1.00 47.66 84 GLN A CA 1
ATOM 698 C C . GLN A 1 84 ? -39.613 -17.160 52.866 1.00 47.66 84 GLN A C 1
ATOM 700 O O . GLN A 1 84 ? -39.945 -18.125 53.547 1.00 47.66 84 GLN A O 1
ATOM 705 N N . ASN A 1 85 ? -38.855 -16.175 53.359 1.00 47.41 85 ASN A N 1
ATOM 706 C CA . ASN A 1 85 ? -38.276 -16.194 54.709 1.00 47.41 85 ASN A CA 1
ATOM 707 C C . ASN A 1 85 ? -39.043 -15.348 55.746 1.00 47.41 85 ASN A C 1
ATOM 709 O O . ASN A 1 85 ? -38.543 -15.130 56.846 1.00 47.41 85 ASN A O 1
ATOM 713 N N . ASP A 1 86 ? -40.266 -14.903 55.445 1.00 49.22 86 ASP A N 1
ATOM 714 C CA . ASP A 1 86 ? -41.027 -13.973 56.298 1.00 49.22 86 ASP A CA 1
ATOM 715 C C . ASP A 1 86 ? -41.943 -14.673 57.330 1.00 49.22 86 ASP A C 1
ATOM 717 O O . ASP A 1 86 ? -43.100 -14.311 57.545 1.00 49.22 86 ASP A O 1
ATOM 721 N N . LEU A 1 87 ? -41.412 -15.705 57.996 1.00 49.91 87 LEU A N 1
ATOM 722 C CA . LEU A 1 87 ? -41.973 -16.275 59.227 1.00 49.91 87 LEU A CA 1
ATOM 723 C C . LEU A 1 87 ? -40.853 -16.462 60.257 1.00 49.91 87 LEU A C 1
ATOM 725 O O . LEU A 1 87 ? -40.405 -17.568 60.543 1.00 49.91 87 LEU A O 1
ATOM 729 N N . GLY A 1 88 ? -40.399 -15.346 60.821 1.00 45.31 88 GLY A N 1
ATOM 730 C CA . GLY A 1 88 ? -39.442 -15.343 61.923 1.00 45.31 88 GLY A CA 1
ATOM 731 C C . GLY A 1 88 ? -38.827 -13.968 62.125 1.00 45.31 88 GLY A C 1
ATOM 732 O O . GLY A 1 88 ? -37.807 -13.651 61.531 1.00 45.31 88 GLY A O 1
ATOM 733 N N . LYS A 1 89 ? -39.462 -13.146 62.965 1.00 49.44 89 LYS A N 1
ATOM 734 C CA . LYS A 1 89 ? -38.982 -11.816 63.355 1.00 49.44 89 LYS A CA 1
ATOM 735 C C . LYS A 1 89 ? -37.537 -11.871 63.868 1.00 49.44 89 LYS A C 1
ATOM 737 O O . LYS A 1 89 ? -37.311 -12.315 64.990 1.00 49.44 89 LYS A O 1
ATOM 742 N N . VAL A 1 90 ? -36.604 -11.327 63.094 1.00 47.72 90 VAL A N 1
ATOM 743 C CA . VAL A 1 90 ? -35.354 -10.731 63.580 1.00 47.72 90 VAL A CA 1
ATOM 744 C C . VAL A 1 90 ? -35.131 -9.478 62.738 1.00 47.72 90 VAL A C 1
ATOM 746 O O . VAL A 1 90 ? -35.063 -9.561 61.514 1.00 47.72 90 VAL A O 1
ATOM 749 N N . GLU A 1 91 ? -35.093 -8.310 63.379 1.00 45.03 91 GLU A N 1
ATOM 750 C CA . GLU A 1 91 ? -34.757 -7.053 62.705 1.00 45.03 91 GLU A CA 1
ATOM 751 C C . GLU A 1 91 ? -33.356 -7.167 62.082 1.00 45.03 91 GLU A C 1
ATOM 753 O O . GLU A 1 91 ? -32.404 -7.494 62.797 1.00 45.03 91 GLU A O 1
ATOM 758 N N . PRO A 1 92 ? -33.181 -6.912 60.774 1.00 42.97 92 PRO A N 1
ATOM 759 C CA . PRO A 1 92 ? -31.850 -6.855 60.209 1.00 42.97 92 PRO A CA 1
ATOM 760 C C . PRO A 1 92 ? -31.225 -5.500 60.555 1.00 42.97 92 PRO A C 1
ATOM 762 O O . PRO A 1 92 ? -31.768 -4.442 60.233 1.00 42.97 92 PRO A O 1
ATOM 765 N N . GLU A 1 93 ? -30.051 -5.548 61.183 1.00 45.12 93 GLU A N 1
ATOM 766 C CA . GLU A 1 93 ? -29.105 -4.432 61.248 1.00 45.12 93 GLU A CA 1
ATOM 767 C C . GLU A 1 93 ? -29.008 -3.727 59.879 1.00 45.12 93 GLU A C 1
ATOM 769 O O . GLU A 1 93 ? -28.960 -4.407 58.844 1.00 45.12 93 GLU A O 1
ATOM 774 N N . PRO A 1 94 ? -28.954 -2.381 59.829 1.00 42.66 94 PRO A N 1
ATOM 775 C CA . PRO A 1 94 ? -28.876 -1.651 58.574 1.00 42.66 94 PRO A CA 1
ATOM 776 C C . PRO A 1 94 ? -27.596 -2.037 57.828 1.00 42.66 94 PRO A C 1
ATOM 778 O O . PRO A 1 94 ? -26.486 -1.590 58.131 1.00 42.66 94 PRO A O 1
ATOM 781 N N . SER A 1 95 ? -27.765 -2.892 56.823 1.00 42.06 95 SER A N 1
ATOM 782 C CA . SER A 1 95 ? -26.697 -3.327 55.938 1.00 42.06 95 SER A CA 1
ATOM 783 C C . SER A 1 95 ? -26.053 -2.108 55.279 1.00 42.06 95 SER A C 1
ATOM 785 O O . SER A 1 95 ? -26.674 -1.333 54.548 1.00 42.06 95 SER A O 1
ATOM 787 N N . LYS A 1 96 ? -24.757 -1.934 55.550 1.00 41.78 96 LYS A N 1
ATOM 788 C CA . LYS A 1 96 ? -23.876 -0.961 54.898 1.00 41.78 96 LYS A CA 1
ATOM 789 C C . LYS A 1 96 ? -23.676 -1.354 53.431 1.00 41.78 96 LYS A C 1
ATOM 791 O O . LYS A 1 96 ? -22.581 -1.749 53.030 1.00 41.78 96 LYS A O 1
ATOM 796 N N . TYR A 1 97 ? -24.712 -1.241 52.604 1.00 40.03 97 TYR A N 1
ATOM 797 C CA . TYR A 1 97 ? -24.557 -1.312 51.156 1.00 40.03 97 TYR A CA 1
ATOM 798 C C . TYR A 1 97 ? -23.817 -0.057 50.693 1.00 40.03 97 TYR A C 1
ATOM 800 O O . TYR A 1 97 ? -24.403 0.993 50.424 1.00 40.03 97 TYR A O 1
ATOM 808 N N . LYS A 1 98 ? -22.485 -0.165 50.611 1.00 45.00 98 LYS A N 1
ATOM 809 C CA . LYS A 1 98 ? -21.654 0.778 49.862 1.00 45.00 98 LYS A CA 1
ATOM 810 C C . LYS A 1 98 ? -22.209 0.837 48.441 1.00 45.00 98 LYS A C 1
ATOM 812 O O . LYS A 1 98 ? -22.095 -0.130 47.689 1.00 45.00 98 LYS A O 1
ATOM 817 N N . ARG A 1 99 ? -22.804 1.977 48.078 1.00 41.84 99 ARG A N 1
ATOM 818 C CA . ARG A 1 99 ? -23.128 2.313 46.689 1.00 41.84 99 ARG A CA 1
ATOM 819 C C . ARG A 1 99 ? -21.851 2.111 45.874 1.00 41.84 99 ARG A C 1
ATOM 821 O O . ARG A 1 99 ? -20.875 2.829 46.075 1.00 41.84 99 ARG A O 1
ATOM 828 N N . LYS A 1 100 ? -21.826 1.096 45.003 1.00 45.62 100 LYS A N 1
ATOM 829 C CA . LYS A 1 100 ? -20.766 0.962 44.003 1.00 45.62 100 LYS A CA 1
ATOM 830 C C . LYS A 1 100 ? -20.799 2.248 43.187 1.00 45.62 100 LYS A C 1
ATOM 832 O O . LYS A 1 100 ? -21.815 2.549 42.566 1.00 45.62 100 LYS A O 1
ATOM 837 N N . ASN A 1 101 ? -19.717 3.019 43.244 1.00 40.94 101 ASN A N 1
ATOM 838 C CA . ASN A 1 101 ? -19.528 4.177 42.387 1.00 40.94 101 ASN A CA 1
ATOM 839 C C . ASN A 1 101 ? -19.649 3.694 40.941 1.00 40.94 101 ASN A C 1
ATOM 841 O O . ASN A 1 101 ? -18.762 3.001 40.439 1.00 40.94 101 ASN A O 1
ATOM 845 N N . VAL A 1 102 ? -20.763 4.025 40.290 1.00 47.06 102 VAL A N 1
ATOM 846 C CA . VAL A 1 102 ? -20.903 3.898 38.843 1.00 47.06 102 VAL A CA 1
ATOM 847 C C . VAL A 1 102 ? -19.943 4.932 38.270 1.00 47.06 102 VAL A C 1
ATOM 849 O O . VAL A 1 102 ? -20.270 6.114 38.186 1.00 47.06 102 VAL A O 1
ATOM 852 N N . ARG A 1 103 ? -18.705 4.518 37.974 1.00 50.47 103 ARG A N 1
ATOM 853 C CA . ARG A 1 103 ? -17.793 5.349 37.187 1.00 50.47 103 ARG A CA 1
ATOM 854 C C . ARG A 1 103 ? -18.498 5.597 35.859 1.00 50.47 103 ARG A C 1
ATOM 856 O O . ARG A 1 103 ? -18.815 4.640 35.155 1.00 50.47 103 ARG A O 1
ATOM 863 N N . GLN A 1 104 ? -18.764 6.864 35.543 1.00 43.94 104 GLN A N 1
ATOM 864 C CA . GLN A 1 104 ? -19.085 7.254 34.178 1.00 43.94 104 GLN A CA 1
ATOM 865 C C . GLN A 1 104 ? -17.970 6.697 33.295 1.00 43.94 104 GLN A C 1
ATOM 867 O O . GLN A 1 104 ? -16.803 7.051 33.456 1.00 4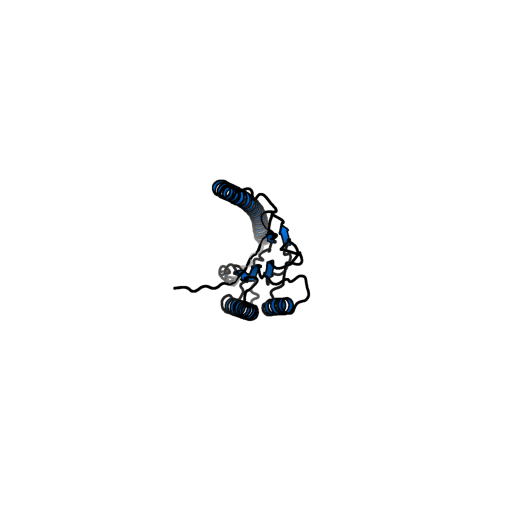3.94 104 GLN A O 1
ATOM 872 N N . VAL A 1 105 ? -18.319 5.751 32.429 1.00 50.25 105 VAL A N 1
ATOM 873 C CA . VAL A 1 105 ? -17.412 5.289 31.389 1.00 50.25 105 VAL A CA 1
ATOM 874 C C . VAL A 1 105 ? -17.310 6.462 30.430 1.00 50.25 105 VAL A C 1
ATOM 876 O O . VAL A 1 105 ? -18.277 6.769 29.733 1.00 50.25 105 VAL A O 1
ATOM 879 N N . GLU A 1 106 ? -16.186 7.178 30.459 1.00 53.06 106 GLU A N 1
ATOM 880 C CA . GLU A 1 106 ? -15.924 8.191 29.443 1.00 53.06 106 GLU A CA 1
ATOM 881 C C . GLU A 1 106 ? -16.048 7.521 28.067 1.00 53.06 106 GLU A C 1
ATOM 883 O O . GLU A 1 106 ? -15.502 6.426 27.871 1.00 53.06 106 GLU A O 1
ATOM 888 N N . PRO A 1 107 ? -16.796 8.114 27.121 1.00 45.78 107 PRO A N 1
ATOM 889 C CA . PRO A 1 107 ? -16.939 7.542 25.795 1.00 45.78 107 PRO A CA 1
ATOM 890 C C . PRO A 1 107 ? -15.545 7.390 25.184 1.00 45.78 107 PRO A C 1
ATOM 892 O O . PRO A 1 107 ? -14.844 8.377 24.964 1.00 45.78 107 PRO A O 1
ATOM 895 N N . GLN A 1 108 ? -15.125 6.143 24.938 1.00 54.25 108 GLN A N 1
ATOM 896 C CA . GLN A 1 108 ? -13.815 5.886 24.350 1.00 54.25 108 GLN A CA 1
ATOM 897 C C . GLN A 1 108 ? -13.731 6.613 23.009 1.00 54.25 108 GLN A C 1
ATOM 899 O O . GLN A 1 108 ? -14.595 6.454 22.142 1.00 54.25 108 GLN A O 1
ATOM 904 N N . LYS A 1 109 ? -12.687 7.433 22.851 1.00 56.09 109 LYS A N 1
ATOM 905 C CA . LYS A 1 109 ? -12.413 8.150 21.608 1.00 56.09 109 LYS A CA 1
ATOM 906 C C . LYS A 1 109 ? -12.342 7.123 20.481 1.00 56.09 109 LYS A C 1
ATOM 908 O O . LYS A 1 109 ? -11.486 6.241 20.491 1.00 56.09 109 LYS A O 1
ATOM 913 N N . LYS A 1 110 ? -13.272 7.224 19.530 1.00 58.41 110 LYS A N 1
ATOM 914 C CA . LYS A 1 110 ? -13.325 6.360 18.350 1.00 58.41 110 LYS A CA 1
ATOM 915 C C . LYS A 1 110 ? -11.991 6.485 17.612 1.00 58.41 110 LYS A C 1
ATOM 917 O O . LYS A 1 110 ? -11.701 7.540 17.055 1.00 58.41 110 LYS A O 1
ATOM 922 N N . LEU A 1 111 ? -11.177 5.432 17.648 1.00 66.38 111 LEU A N 1
ATOM 923 C CA . LEU A 1 111 ? -9.932 5.371 16.888 1.00 66.38 111 LEU A CA 1
ATOM 924 C C . LEU A 1 111 ? -10.293 5.353 15.399 1.00 66.38 111 LEU A C 1
ATOM 926 O O . LEU A 1 111 ? -11.012 4.463 14.940 1.00 66.38 111 LEU A O 1
ATOM 930 N N . SER A 1 112 ? -9.842 6.362 14.660 1.00 76.06 112 SER A N 1
ATOM 931 C CA . SER A 1 112 ? -9.977 6.435 13.206 1.00 76.06 112 SER A CA 1
ATOM 932 C C . SER A 1 112 ? -8.631 6.094 12.568 1.00 76.06 112 SER A C 1
ATOM 934 O O . SER A 1 112 ? -7.634 6.698 12.971 1.00 76.06 112 SER A O 1
ATOM 936 N N . PRO A 1 113 ? -8.569 5.177 11.589 1.00 85.44 113 PRO A N 1
ATOM 937 C CA . PRO A 1 113 ? -7.325 4.917 10.878 1.00 85.44 113 PRO A CA 1
ATOM 938 C C . PRO A 1 113 ? -6.824 6.157 10.140 1.00 85.44 113 PRO A C 1
ATOM 940 O O . PRO A 1 113 ? -7.614 6.934 9.599 1.00 85.44 113 PRO A O 1
ATOM 943 N N . SER A 1 114 ? -5.505 6.295 10.074 1.00 90.12 114 SER A N 1
ATOM 944 C CA . SER A 1 114 ? -4.828 7.211 9.163 1.00 90.12 114 SER A CA 1
ATOM 945 C C . SER A 1 114 ? -4.674 6.515 7.811 1.00 90.12 114 SER A C 1
ATOM 947 O O . SER A 1 114 ? -3.967 5.514 7.713 1.00 90.12 114 SER A O 1
ATOM 949 N N . VAL A 1 115 ? -5.341 7.030 6.777 1.00 92.56 115 VAL A N 1
ATOM 950 C CA . VAL A 1 115 ? -5.213 6.533 5.399 1.00 92.56 115 VAL A CA 1
ATOM 951 C C . VAL A 1 115 ? -4.345 7.504 4.609 1.00 92.56 115 VAL A C 1
ATOM 953 O O . VAL A 1 115 ? -4.667 8.688 4.513 1.00 92.56 115 VAL A O 1
ATOM 956 N N . ILE A 1 116 ? -3.240 7.007 4.064 1.00 95.06 116 ILE A N 1
ATOM 957 C CA . ILE A 1 116 ? -2.216 7.797 3.385 1.00 95.06 116 ILE A CA 1
ATOM 958 C C . ILE A 1 116 ? -2.117 7.303 1.945 1.00 95.06 116 ILE A C 1
ATOM 960 O O . ILE A 1 116 ? -1.794 6.139 1.702 1.00 95.06 116 ILE A O 1
ATOM 964 N N . LYS A 1 117 ? -2.376 8.202 0.995 1.00 96.19 117 LYS A N 1
ATOM 965 C CA . LYS A 1 117 ? -2.164 7.942 -0.428 1.00 96.19 117 LYS A CA 1
ATOM 966 C C . LYS A 1 117 ? -0.709 8.226 -0.792 1.00 96.19 117 LYS A C 1
ATOM 968 O O . LYS A 1 117 ? -0.217 9.315 -0.503 1.00 96.19 117 LYS A O 1
ATOM 973 N N . ILE A 1 118 ? -0.057 7.283 -1.460 1.00 97.00 118 ILE A N 1
ATOM 974 C CA . ILE A 1 118 ? 1.300 7.431 -1.987 1.00 97.00 118 ILE A CA 1
ATOM 975 C C . ILE A 1 118 ? 1.269 7.478 -3.508 1.00 97.00 118 ILE A C 1
ATOM 977 O O . ILE A 1 118 ? 0.517 6.761 -4.160 1.00 97.00 118 ILE A O 1
ATOM 981 N N . TYR A 1 119 ? 2.097 8.356 -4.059 1.00 97.19 119 TYR A N 1
ATOM 982 C CA . TYR A 1 119 ? 2.485 8.317 -5.456 1.00 97.19 119 TYR A CA 1
ATOM 983 C C . TYR A 1 119 ? 3.960 8.690 -5.562 1.00 97.19 119 TYR A C 1
ATOM 985 O O . TYR A 1 119 ? 4.355 9.774 -5.119 1.00 97.19 119 TYR A O 1
ATOM 993 N N . ARG A 1 120 ? 4.770 7.808 -6.147 1.00 97.31 120 ARG A N 1
ATOM 994 C CA . ARG A 1 120 ? 6.139 8.128 -6.566 1.00 97.31 120 ARG A CA 1
ATOM 995 C C . ARG A 1 120 ? 6.182 8.110 -8.095 1.00 97.31 120 ARG A C 1
ATOM 997 O O . ARG A 1 120 ? 5.899 7.065 -8.670 1.00 97.31 120 ARG A O 1
ATOM 1004 N N . PRO A 1 121 ? 6.593 9.200 -8.764 1.00 96.25 121 PRO A N 1
ATOM 1005 C CA . PRO A 1 121 ? 6.825 9.175 -10.206 1.00 96.25 121 PRO A CA 1
ATOM 1006 C C . PRO A 1 121 ? 7.871 8.112 -10.601 1.00 96.25 121 PRO A C 1
ATOM 1008 O O . PRO A 1 121 ? 8.867 7.979 -9.884 1.00 96.25 121 PRO A O 1
ATOM 1011 N N . PRO A 1 122 ? 7.740 7.421 -11.751 1.00 94.44 122 PRO A N 1
ATOM 1012 C CA . PRO A 1 122 ? 8.678 6.369 -12.162 1.00 94.44 122 PRO A CA 1
ATOM 1013 C C . PRO A 1 122 ? 10.143 6.829 -12.194 1.00 94.44 122 PRO A C 1
ATOM 1015 O O . PRO A 1 122 ? 11.032 6.158 -11.665 1.00 94.44 122 PRO A O 1
ATOM 1018 N N . ALA A 1 123 ? 10.373 8.027 -12.739 1.00 94.56 123 ALA A N 1
ATOM 1019 C CA . ALA A 1 123 ? 11.678 8.684 -12.827 1.00 94.56 123 ALA A CA 1
ATOM 1020 C C . ALA A 1 123 ? 12.026 9.540 -11.590 1.00 94.56 123 ALA A C 1
ATOM 1022 O O . ALA A 1 123 ? 12.956 10.343 -11.629 1.00 94.56 123 ALA A O 1
ATOM 1023 N N . GLY A 1 124 ? 11.253 9.429 -10.505 1.00 94.00 124 GLY A N 1
ATOM 1024 C CA . GLY A 1 124 ? 11.486 10.180 -9.275 1.00 94.00 124 GLY A CA 1
ATOM 1025 C C . GLY A 1 124 ? 12.753 9.732 -8.546 1.00 94.00 124 GLY A C 1
ATOM 1026 O O . GLY A 1 124 ? 13.167 8.578 -8.632 1.00 94.00 124 GLY A O 1
ATOM 1027 N N . ASP A 1 125 ? 13.349 10.633 -7.774 1.00 96.88 125 ASP A N 1
ATOM 1028 C CA . ASP A 1 125 ? 14.507 10.320 -6.936 1.00 96.88 125 ASP A CA 1
ATOM 1029 C C . ASP A 1 125 ? 14.137 9.284 -5.854 1.00 96.88 125 ASP A C 1
ATOM 1031 O O . ASP A 1 125 ? 13.192 9.487 -5.083 1.00 96.88 125 ASP A O 1
ATOM 1035 N N . MET A 1 126 ? 14.846 8.149 -5.841 1.00 96.62 126 MET A N 1
ATOM 1036 C CA . MET A 1 126 ? 14.557 7.024 -4.947 1.00 96.62 126 MET A CA 1
ATOM 1037 C C . MET A 1 126 ? 14.942 7.325 -3.497 1.00 96.62 126 MET A C 1
ATOM 1039 O O . MET A 1 126 ? 14.140 7.094 -2.594 1.00 96.62 126 MET A O 1
ATOM 1043 N N . ASP A 1 127 ? 16.120 7.901 -3.270 1.00 96.94 127 ASP A N 1
ATOM 1044 C CA . ASP A 1 127 ? 16.624 8.189 -1.926 1.00 96.94 127 ASP A CA 1
ATOM 1045 C C . ASP A 1 127 ? 15.752 9.250 -1.244 1.00 96.94 127 ASP A C 1
ATOM 1047 O O . ASP A 1 127 ? 15.351 9.114 -0.083 1.00 96.94 127 ASP A O 1
ATOM 1051 N N . LYS A 1 128 ? 15.357 10.284 -1.995 1.00 96.88 128 LYS A N 1
ATOM 1052 C CA . LYS A 1 128 ? 14.416 11.305 -1.528 1.00 96.88 128 LYS A CA 1
ATOM 1053 C C . LYS A 1 128 ? 13.049 10.705 -1.217 1.00 96.88 128 LYS A C 1
ATOM 1055 O O . LYS A 1 128 ? 12.416 11.120 -0.246 1.00 96.88 128 LYS A O 1
ATOM 1060 N N . PHE A 1 129 ? 12.581 9.748 -2.018 1.00 97.81 129 PHE A N 1
ATOM 1061 C CA . PHE A 1 129 ? 11.335 9.042 -1.736 1.00 97.81 129 PHE A CA 1
ATOM 1062 C C . PHE A 1 129 ? 11.415 8.259 -0.416 1.00 97.81 129 PHE A C 1
ATOM 1064 O O . PHE A 1 129 ? 10.558 8.472 0.444 1.00 97.81 129 PHE A O 1
ATOM 1071 N N . MET A 1 130 ? 12.459 7.442 -0.219 1.00 97.81 130 MET A N 1
ATOM 1072 C CA . MET A 1 130 ? 12.676 6.655 1.007 1.00 97.81 130 MET A CA 1
ATOM 1073 C C . MET A 1 130 ? 12.815 7.544 2.252 1.00 97.81 130 MET A C 1
ATOM 1075 O O . MET A 1 130 ? 12.213 7.277 3.298 1.00 97.81 130 MET A O 1
ATOM 1079 N N . MET A 1 131 ? 13.533 8.662 2.128 1.00 97.75 131 MET A N 1
ATOM 1080 C CA . MET A 1 131 ? 13.645 9.657 3.195 1.00 97.75 131 MET A CA 1
ATOM 1081 C C . MET A 1 131 ? 12.280 10.270 3.540 1.00 97.75 131 MET A C 1
ATOM 1083 O O . MET A 1 131 ? 11.914 10.350 4.715 1.00 97.75 131 MET A O 1
ATOM 1087 N N . ASN A 1 132 ? 11.502 10.677 2.533 1.00 97.06 132 ASN A N 1
ATOM 1088 C CA . ASN A 1 132 ? 10.210 11.328 2.742 1.00 97.06 132 ASN A CA 1
ATOM 1089 C C . ASN A 1 132 ? 9.172 10.390 3.365 1.00 97.06 132 ASN A C 1
ATOM 1091 O O . ASN A 1 132 ? 8.439 10.812 4.263 1.00 97.06 132 ASN A O 1
ATOM 1095 N N . ILE A 1 133 ? 9.091 9.135 2.912 1.00 96.69 133 ILE A N 1
ATOM 1096 C CA . ILE A 1 133 ? 8.146 8.164 3.479 1.00 96.69 133 ILE A CA 1
ATOM 1097 C C . ILE A 1 133 ? 8.510 7.832 4.931 1.00 96.69 133 ILE A C 1
ATOM 1099 O O . ILE A 1 133 ? 7.627 7.848 5.787 1.00 96.69 133 ILE A O 1
ATOM 1103 N N . SER A 1 134 ? 9.799 7.645 5.234 1.00 97.31 134 SER A N 1
ATOM 1104 C CA . SER A 1 134 ? 10.280 7.415 6.601 1.00 97.31 134 SER A CA 1
ATOM 1105 C C . SER A 1 134 ? 9.957 8.600 7.520 1.00 97.31 134 SER A C 1
ATOM 1107 O O . SER A 1 134 ? 9.325 8.425 8.561 1.00 97.31 134 SER A O 1
ATOM 1109 N N . ALA A 1 135 ? 10.272 9.830 7.096 1.00 95.94 135 ALA A N 1
ATOM 1110 C CA . ALA A 1 135 ? 9.950 11.038 7.857 1.00 95.94 135 ALA A CA 1
ATOM 1111 C C . ALA A 1 135 ? 8.435 11.216 8.069 1.00 95.94 135 ALA A C 1
ATOM 1113 O O . ALA A 1 135 ? 7.994 11.578 9.161 1.00 95.94 135 ALA A O 1
ATOM 1114 N N . THR A 1 136 ? 7.627 10.924 7.046 1.00 94.94 136 THR A N 1
ATOM 1115 C CA . THR A 1 136 ? 6.161 11.005 7.130 1.00 94.94 136 THR A CA 1
ATOM 1116 C C . THR A 1 136 ? 5.610 10.013 8.151 1.00 94.94 136 THR A C 1
ATOM 1118 O O . THR A 1 136 ? 4.788 10.388 8.989 1.00 94.94 136 THR A O 1
ATOM 1121 N N . LEU A 1 137 ? 6.073 8.761 8.118 1.00 94.31 137 LEU A N 1
ATOM 1122 C CA . LEU A 1 137 ? 5.642 7.731 9.063 1.00 94.31 137 LEU A CA 1
ATOM 1123 C C . LEU A 1 137 ? 6.063 8.063 10.501 1.00 94.31 137 LEU A C 1
ATOM 1125 O O . LEU A 1 137 ? 5.244 7.904 11.405 1.00 94.31 137 LEU A O 1
ATOM 1129 N N . THR A 1 138 ? 7.262 8.620 10.706 1.00 94.81 138 THR A N 1
ATOM 1130 C CA . THR A 1 138 ? 7.714 9.123 12.016 1.00 94.81 138 THR A CA 1
ATOM 1131 C C . THR A 1 138 ? 6.756 10.172 12.576 1.00 94.81 138 THR A C 1
ATOM 1133 O O . THR A 1 138 ? 6.235 10.002 13.678 1.00 94.81 138 THR A O 1
ATOM 1136 N N . VAL A 1 139 ? 6.426 11.208 11.795 1.00 93.25 139 VAL A N 1
ATOM 1137 C CA . VAL A 1 139 ? 5.493 12.265 12.230 1.00 93.25 139 VAL A CA 1
ATOM 1138 C C . VAL A 1 139 ? 4.116 11.693 12.576 1.00 93.25 139 VAL A C 1
ATOM 1140 O O . VAL A 1 139 ? 3.478 12.124 13.541 1.00 93.25 139 VAL A O 1
ATOM 1143 N N . ILE A 1 140 ? 3.635 10.720 11.799 1.00 89.88 140 ILE A N 1
ATOM 1144 C CA . ILE A 1 140 ? 2.327 10.104 12.038 1.00 89.88 140 ILE A CA 1
ATOM 1145 C C . ILE A 1 140 ? 2.341 9.273 13.320 1.00 89.88 140 ILE A C 1
ATOM 1147 O O . ILE A 1 140 ? 1.423 9.415 14.131 1.00 89.88 140 ILE A O 1
ATOM 1151 N N . ALA A 1 141 ? 3.378 8.462 13.526 1.00 89.06 141 ALA A N 1
ATOM 1152 C CA . ALA A 1 141 ? 3.540 7.651 14.727 1.00 89.06 141 ALA A CA 1
ATOM 1153 C C . ALA A 1 141 ? 3.631 8.520 15.995 1.00 89.06 141 ALA A C 1
ATOM 1155 O O . ALA A 1 141 ? 3.011 8.201 17.012 1.00 89.06 141 ALA A O 1
ATOM 1156 N N . GLU A 1 142 ? 4.335 9.652 15.924 1.00 89.12 142 GLU A N 1
ATOM 1157 C CA . GLU A 1 142 ? 4.489 10.587 17.044 1.00 89.12 142 GLU A CA 1
ATOM 1158 C C . GLU A 1 142 ? 3.195 11.341 17.375 1.00 89.12 142 GLU A C 1
ATOM 1160 O O . GLU A 1 142 ? 2.832 11.472 18.548 1.00 89.12 142 GLU A O 1
ATOM 1165 N N . LYS A 1 143 ? 2.490 11.842 16.352 1.00 86.19 143 LYS A N 1
ATOM 1166 C CA . LYS A 1 143 ? 1.321 12.722 16.522 1.00 86.19 143 LYS A CA 1
ATOM 1167 C C . LYS A 1 143 ? 0.017 11.964 16.754 1.00 86.19 143 LYS A C 1
ATOM 1169 O O . LYS A 1 143 ? -0.877 12.469 17.435 1.00 86.19 143 LYS A O 1
ATOM 1174 N N . TYR A 1 144 ? -0.109 10.772 16.183 1.00 84.56 144 TYR A N 1
ATOM 1175 C CA . TYR A 1 144 ? -1.329 9.971 16.214 1.00 84.56 144 TYR A CA 1
ATOM 1176 C C . TYR A 1 144 ? -1.083 8.645 16.926 1.00 84.56 144 TYR A C 1
ATOM 1178 O O . TYR A 1 144 ? -1.404 7.574 16.417 1.00 84.56 144 TYR A O 1
ATOM 1186 N N . GLN A 1 145 ? -0.528 8.729 18.135 1.00 74.44 145 GLN A N 1
ATOM 1187 C CA . GLN A 1 145 ? -0.307 7.574 18.999 1.00 74.44 145 GLN A CA 1
ATOM 1188 C C . GLN A 1 145 ? -1.627 6.803 19.150 1.00 74.44 145 GLN A C 1
ATOM 1190 O O . GLN A 1 145 ? -2.642 7.370 19.565 1.00 74.44 145 GLN A O 1
ATOM 1195 N N . ASN A 1 146 ? -1.604 5.509 18.821 1.00 77.06 146 ASN A N 1
ATOM 1196 C CA . ASN A 1 146 ? -2.745 4.580 18.758 1.00 77.06 146 ASN A CA 1
ATOM 1197 C C . ASN A 1 146 ? -3.615 4.616 17.484 1.00 77.06 146 ASN A C 1
ATOM 1199 O O . ASN A 1 146 ? -4.554 3.819 17.395 1.00 77.06 146 ASN A O 1
ATOM 1203 N N . ASN A 1 147 ? -3.332 5.468 16.493 1.00 85.50 147 ASN A N 1
ATOM 1204 C CA . ASN A 1 147 ? -3.970 5.332 15.184 1.00 85.50 147 ASN A CA 1
ATOM 1205 C C . ASN A 1 147 ? -3.307 4.205 14.400 1.00 85.50 147 ASN A C 1
ATOM 1207 O O . ASN A 1 147 ? -2.090 4.159 14.256 1.00 85.50 147 ASN A O 1
ATOM 1211 N N . ARG A 1 148 ? -4.146 3.340 13.836 1.00 89.81 148 ARG A N 1
ATOM 1212 C CA . ARG A 1 148 ? -3.725 2.381 12.821 1.00 89.81 148 ARG A CA 1
ATOM 1213 C C . ARG A 1 148 ? -3.449 3.101 11.505 1.00 89.81 148 ARG A C 1
ATOM 1215 O O . ARG A 1 148 ? -4.099 4.109 11.207 1.00 89.81 148 ARG A O 1
ATOM 1222 N N . ILE A 1 149 ? -2.520 2.582 10.719 1.00 93.12 149 ILE A N 1
ATOM 1223 C CA . ILE A 1 149 ? -2.042 3.184 9.478 1.00 93.12 149 ILE A CA 1
ATOM 1224 C C . ILE A 1 149 ? -2.402 2.272 8.306 1.00 93.12 149 ILE A C 1
ATOM 1226 O O . ILE A 1 149 ? -2.192 1.058 8.337 1.00 93.12 149 ILE A O 1
ATOM 1230 N N . VAL A 1 150 ? -2.933 2.879 7.249 1.00 94.56 150 VAL A N 1
ATOM 1231 C CA . VAL A 1 150 ? -3.052 2.273 5.923 1.00 94.56 150 VAL A CA 1
ATOM 1232 C C . VAL A 1 150 ? -2.327 3.182 4.946 1.00 94.56 150 VAL A C 1
ATOM 1234 O O . VAL A 1 150 ? -2.709 4.334 4.756 1.00 94.56 150 VAL A O 1
ATOM 1237 N N . LEU A 1 151 ? -1.280 2.658 4.332 1.00 96.62 151 LEU A N 1
ATOM 1238 C CA . LEU A 1 151 ? -0.508 3.314 3.293 1.00 96.62 151 LEU A CA 1
ATOM 1239 C C . LEU A 1 151 ? -0.821 2.609 1.974 1.00 96.62 151 LEU A C 1
ATOM 1241 O O . LEU A 1 151 ? -0.666 1.394 1.896 1.00 96.62 151 LEU A O 1
ATOM 1245 N N . ALA A 1 152 ? -1.275 3.335 0.960 1.00 97.25 152 ALA A N 1
ATOM 1246 C CA . ALA A 1 152 ? -1.671 2.728 -0.307 1.00 97.25 152 ALA A CA 1
ATOM 1247 C C . ALA A 1 152 ? -1.386 3.641 -1.497 1.00 97.25 152 ALA A C 1
ATOM 1249 O O . ALA A 1 152 ? -1.544 4.859 -1.398 1.00 97.25 152 ALA A O 1
ATOM 1250 N N . GLY A 1 153 ? -1.025 3.057 -2.634 1.00 96.94 153 GLY A N 1
ATOM 1251 C CA . GLY A 1 153 ? -0.931 3.776 -3.902 1.00 96.94 153 GLY A CA 1
ATOM 1252 C C . GLY A 1 153 ? 0.142 3.218 -4.823 1.00 96.94 153 GLY A C 1
ATOM 1253 O O . GLY A 1 153 ? 0.604 2.100 -4.616 1.00 96.94 153 GLY A O 1
ATOM 1254 N N . ASP A 1 154 ? 0.527 4.009 -5.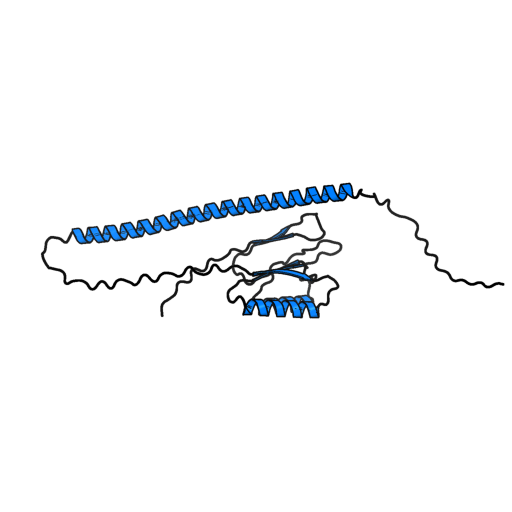820 1.00 97.19 154 ASP A N 1
ATOM 1255 C CA . ASP A 1 154 ? 1.515 3.638 -6.832 1.00 97.19 154 ASP A CA 1
ATOM 1256 C C . ASP A 1 154 ? 2.918 4.085 -6.394 1.00 97.19 154 ASP A C 1
ATOM 1258 O O . ASP A 1 154 ? 3.249 5.275 -6.344 1.00 97.19 154 ASP A O 1
ATOM 1262 N N . PHE A 1 155 ? 3.750 3.113 -6.038 1.00 97.44 155 PHE A N 1
ATOM 1263 C CA . PHE A 1 155 ? 5.112 3.344 -5.570 1.00 97.44 155 PHE A CA 1
ATOM 1264 C C . PHE A 1 155 ? 6.108 3.381 -6.729 1.00 97.44 155 PHE A C 1
ATOM 1266 O O . PHE A 1 155 ? 7.246 3.803 -6.517 1.00 97.44 155 PHE A O 1
ATOM 1273 N N . ASN A 1 156 ? 5.739 2.911 -7.926 1.00 96.88 156 ASN A N 1
ATOM 1274 C CA . ASN A 1 156 ? 6.682 2.652 -9.017 1.00 96.88 156 ASN A CA 1
ATOM 1275 C C . ASN A 1 156 ? 7.967 1.929 -8.542 1.00 96.88 156 ASN A C 1
ATOM 1277 O O . ASN A 1 156 ? 9.074 2.237 -8.987 1.00 96.88 156 ASN A O 1
ATOM 1281 N N . ILE A 1 157 ? 7.817 0.999 -7.591 1.00 96.56 157 ILE A N 1
ATOM 1282 C CA . ILE A 1 157 ? 8.863 0.111 -7.070 1.00 96.56 157 ILE A CA 1
ATOM 1283 C C . ILE A 1 157 ? 8.303 -1.300 -7.170 1.00 96.56 157 ILE A C 1
ATOM 1285 O O . ILE A 1 157 ? 7.324 -1.617 -6.500 1.00 96.56 157 ILE A O 1
ATOM 1289 N N . ASP A 1 158 ? 8.909 -2.135 -8.011 1.00 96.25 158 ASP A N 1
ATOM 1290 C CA . ASP A 1 158 ? 8.432 -3.499 -8.213 1.00 96.25 158 ASP A CA 1
ATOM 1291 C C . ASP A 1 158 ? 8.786 -4.384 -7.013 1.00 96.25 158 ASP A C 1
ATOM 1293 O O . ASP A 1 158 ? 9.957 -4.673 -6.745 1.00 96.25 158 ASP A O 1
ATOM 1297 N N . LEU A 1 159 ? 7.756 -4.818 -6.285 1.00 95.88 159 LEU A N 1
ATOM 1298 C CA . LEU A 1 159 ? 7.900 -5.680 -5.114 1.00 95.88 159 LEU A CA 1
ATOM 1299 C C . LEU A 1 159 ? 7.816 -7.176 -5.449 1.00 95.88 159 LEU A C 1
ATOM 1301 O O . LEU A 1 159 ? 7.942 -8.003 -4.539 1.00 95.88 159 LEU A O 1
ATOM 1305 N N . SER A 1 160 ? 7.666 -7.550 -6.724 1.00 91.69 160 SER A N 1
ATOM 1306 C CA . SER A 1 160 ? 7.636 -8.958 -7.146 1.00 91.69 160 SER A CA 1
ATOM 1307 C C . SER A 1 160 ? 9.034 -9.597 -7.179 1.00 91.69 160 SER A C 1
ATOM 1309 O O . SER A 1 160 ? 9.210 -10.724 -6.714 1.00 91.69 160 SER A O 1
ATOM 1311 N N . GLY A 1 161 ? 10.050 -8.858 -7.637 1.00 88.00 161 GLY A N 1
ATOM 1312 C CA . GLY A 1 161 ? 11.440 -9.315 -7.730 1.00 88.00 161 GLY A CA 1
ATOM 1313 C C . GLY A 1 161 ? 12.250 -9.179 -6.435 1.00 88.00 161 GLY A C 1
ATOM 1314 O O . GLY A 1 161 ? 11.718 -8.874 -5.370 1.00 88.00 161 GLY A O 1
ATOM 1315 N N . ASN A 1 162 ? 13.566 -9.391 -6.522 1.00 91.75 162 ASN A N 1
ATOM 1316 C CA . ASN A 1 162 ? 14.518 -9.062 -5.457 1.00 91.75 162 ASN A CA 1
ATOM 1317 C C . ASN A 1 162 ? 15.329 -7.838 -5.887 1.00 91.75 162 ASN A C 1
ATOM 1319 O O . ASN A 1 162 ? 16.182 -7.937 -6.765 1.00 91.75 162 ASN A O 1
ATOM 1323 N N . SER A 1 163 ? 15.056 -6.695 -5.265 1.00 95.31 163 SER A N 1
ATOM 1324 C CA . SER A 1 163 ? 15.756 -5.435 -5.512 1.00 95.31 163 SER A CA 1
ATOM 1325 C C . SER A 1 163 ? 16.142 -4.774 -4.191 1.00 95.31 163 SER A C 1
ATOM 1327 O O . SER A 1 163 ? 15.564 -5.070 -3.136 1.00 95.31 163 SER A O 1
ATOM 1329 N N . LYS A 1 164 ? 17.134 -3.879 -4.239 1.00 96.94 164 LYS A N 1
ATOM 1330 C CA . LYS A 1 164 ? 17.547 -3.094 -3.070 1.00 96.94 164 LYS A CA 1
ATOM 1331 C C . LYS A 1 164 ? 16.390 -2.208 -2.602 1.00 96.94 164 LYS A C 1
ATOM 1333 O O . LYS A 1 164 ? 16.114 -2.131 -1.410 1.00 96.94 164 LYS A O 1
ATOM 1338 N N . GLU A 1 165 ? 15.681 -1.618 -3.554 1.00 96.31 165 GLU A N 1
ATOM 1339 C CA . GLU A 1 165 ? 14.577 -0.685 -3.352 1.00 96.31 165 GLU A CA 1
ATOM 1340 C C . GLU A 1 165 ? 13.394 -1.376 -2.664 1.00 96.31 165 GLU A C 1
ATOM 1342 O O . GLU A 1 165 ? 12.813 -0.827 -1.728 1.00 96.31 165 GLU A O 1
ATOM 1347 N N . LYS A 1 166 ? 13.084 -2.621 -3.055 1.00 96.81 166 LYS A N 1
ATOM 1348 C CA . LYS A 1 166 ? 12.110 -3.460 -2.347 1.00 96.81 166 LYS A CA 1
ATOM 1349 C C . LYS A 1 166 ? 12.540 -3.703 -0.906 1.00 96.81 166 LYS A C 1
ATOM 1351 O O . LYS A 1 166 ? 11.734 -3.522 0.003 1.00 96.81 166 LYS A O 1
ATOM 1356 N N . ALA A 1 167 ? 13.778 -4.151 -0.695 1.00 97.81 167 ALA A N 1
ATOM 1357 C CA . ALA A 1 167 ? 14.267 -4.473 0.643 1.00 97.81 167 ALA A CA 1
ATOM 1358 C C . ALA A 1 167 ? 14.216 -3.244 1.562 1.00 97.81 167 ALA A C 1
ATOM 1360 O O . ALA A 1 167 ? 13.768 -3.339 2.701 1.00 97.81 167 ALA A O 1
ATOM 1361 N N . GLU A 1 168 ? 14.610 -2.084 1.046 1.00 97.94 168 GLU A N 1
ATOM 1362 C CA . GLU A 1 168 ? 14.572 -0.817 1.767 1.00 97.94 168 GLU A CA 1
ATOM 1363 C C . GLU A 1 168 ? 13.141 -0.382 2.108 1.00 97.94 168 GLU A C 1
ATOM 1365 O O . GLU A 1 168 ? 12.860 -0.102 3.274 1.00 97.94 168 GLU A O 1
ATOM 1370 N N . LEU A 1 169 ? 12.208 -0.426 1.149 1.00 97.94 169 LEU A N 1
ATOM 1371 C CA . LEU A 1 169 ? 10.804 -0.086 1.405 1.00 97.94 169 LEU A CA 1
ATOM 1372 C C . LEU A 1 169 ? 10.157 -1.024 2.436 1.00 97.94 169 LEU A C 1
ATOM 1374 O O . LEU A 1 169 ? 9.455 -0.567 3.340 1.00 97.94 169 LEU A O 1
ATOM 1378 N N . ILE A 1 170 ? 10.408 -2.332 2.324 1.00 97.88 170 ILE A N 1
ATOM 1379 C CA . ILE A 1 170 ? 9.919 -3.333 3.281 1.00 97.88 170 ILE A CA 1
ATOM 1380 C C . ILE A 1 170 ? 10.515 -3.081 4.670 1.00 97.88 170 ILE A C 1
ATOM 1382 O O . ILE A 1 170 ? 9.789 -3.144 5.660 1.00 97.88 170 ILE A O 1
ATOM 1386 N N . ASN A 1 171 ? 11.805 -2.748 4.758 1.00 98.19 171 ASN A N 1
ATOM 1387 C CA . ASN A 1 171 ? 12.453 -2.427 6.028 1.00 98.19 171 ASN A CA 1
ATOM 1388 C C . ASN A 1 171 ? 11.844 -1.183 6.679 1.00 98.19 171 ASN A C 1
ATOM 1390 O O . ASN A 1 171 ? 11.545 -1.227 7.871 1.00 98.19 171 ASN A O 1
ATOM 1394 N N . ILE A 1 172 ? 11.589 -0.119 5.908 1.00 98.00 172 ILE A N 1
ATOM 1395 C CA . ILE A 1 172 ? 10.875 1.062 6.409 1.00 98.00 172 ILE A CA 1
ATOM 1396 C C . ILE A 1 172 ? 9.500 0.648 6.937 1.00 98.00 172 ILE A C 1
ATOM 1398 O O . ILE A 1 172 ? 9.178 0.960 8.078 1.00 98.00 172 ILE A O 1
ATOM 1402 N N . GLY A 1 173 ? 8.710 -0.105 6.163 1.00 97.00 173 GLY A N 1
ATOM 1403 C CA . GLY A 1 173 ? 7.406 -0.602 6.614 1.00 97.00 173 GLY A CA 1
ATOM 1404 C C . GLY A 1 173 ? 7.493 -1.368 7.940 1.00 97.00 173 GLY A C 1
ATOM 1405 O O . GLY A 1 173 ? 6.775 -1.049 8.890 1.00 97.00 173 GLY A O 1
ATOM 1406 N N . ASN A 1 174 ? 8.441 -2.300 8.044 1.00 97.25 174 ASN A N 1
ATOM 1407 C CA . ASN A 1 174 ? 8.662 -3.116 9.238 1.00 97.25 174 ASN A CA 1
ATOM 1408 C C . ASN A 1 174 ? 9.015 -2.282 10.481 1.00 97.25 174 ASN A C 1
ATOM 1410 O O . ASN A 1 174 ? 8.549 -2.610 11.572 1.00 97.25 174 ASN A O 1
ATOM 1414 N N . MET A 1 175 ? 9.780 -1.192 10.335 1.00 96.75 175 MET A N 1
ATOM 1415 C CA . MET A 1 175 ? 10.103 -0.285 11.450 1.00 96.75 175 MET A CA 1
ATOM 1416 C C . MET A 1 175 ? 8.853 0.346 12.084 1.00 96.75 175 MET A C 1
ATOM 1418 O O . MET A 1 175 ? 8.868 0.669 13.269 1.00 96.75 175 MET A O 1
ATOM 1422 N N . PHE A 1 176 ? 7.766 0.471 11.319 1.00 95.00 176 PHE A N 1
ATOM 1423 C CA . PHE A 1 176 ? 6.474 0.993 11.775 1.00 95.00 176 PHE A CA 1
ATOM 1424 C C . PHE A 1 176 ? 5.410 -0.106 11.931 1.00 95.00 176 PHE A C 1
ATOM 1426 O O . PHE A 1 176 ? 4.217 0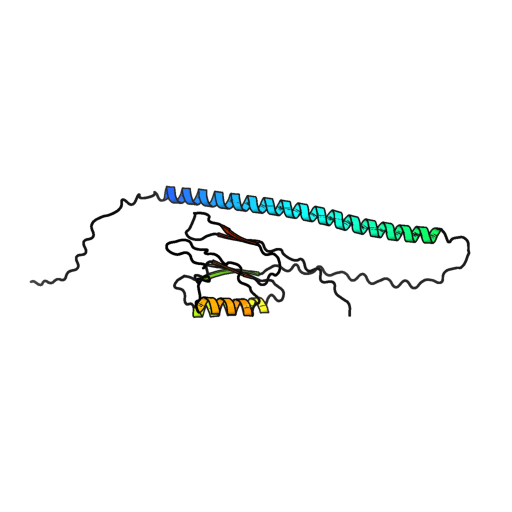.194 11.961 1.00 95.00 176 PHE A O 1
ATOM 1433 N N . ALA A 1 177 ? 5.828 -1.376 12.017 1.00 95.19 177 ALA A N 1
ATOM 1434 C CA . ALA A 1 177 ? 4.951 -2.549 12.081 1.00 95.19 177 ALA A CA 1
ATOM 1435 C C . ALA A 1 177 ? 3.947 -2.653 10.911 1.00 95.19 177 ALA A C 1
ATOM 1437 O O . ALA A 1 177 ? 2.894 -3.278 11.040 1.00 95.19 177 ALA A O 1
ATOM 1438 N N . LEU A 1 178 ? 4.272 -2.057 9.760 1.00 96.25 178 LEU A N 1
ATOM 1439 C CA . LEU A 1 178 ? 3.455 -2.124 8.557 1.00 96.25 178 LEU A CA 1
ATOM 1440 C C . LEU A 1 178 ? 3.839 -3.349 7.734 1.00 96.25 178 LEU A C 1
ATOM 1442 O O . LEU A 1 178 ? 4.961 -3.449 7.238 1.00 96.25 178 LEU A O 1
ATOM 1446 N N . LYS A 1 179 ? 2.884 -4.251 7.517 1.00 95.44 179 LYS A N 1
ATOM 1447 C CA . LYS A 1 179 ? 3.060 -5.386 6.606 1.00 95.44 179 LYS A CA 1
ATOM 1448 C C . LYS A 1 179 ? 2.554 -5.054 5.213 1.00 95.44 179 LYS A C 1
ATOM 1450 O O . LYS A 1 179 ? 1.519 -4.406 5.057 1.00 95.44 179 LYS A O 1
ATOM 1455 N N . HIS A 1 180 ? 3.278 -5.543 4.217 1.00 95.81 180 HIS A N 1
ATOM 1456 C CA . HIS A 1 180 ? 2.886 -5.472 2.819 1.00 95.81 180 HIS A CA 1
ATOM 1457 C C . HIS A 1 180 ? 1.780 -6.492 2.504 1.00 95.81 180 HIS A C 1
ATOM 1459 O O . HIS A 1 180 ? 1.867 -7.649 2.918 1.00 95.81 180 HIS A O 1
ATOM 1465 N N . LEU A 1 181 ? 0.742 -6.063 1.785 1.00 95.44 181 LEU A N 1
ATOM 1466 C CA . LEU A 1 181 ? -0.462 -6.854 1.533 1.00 95.44 181 LEU A CA 1
ATOM 1467 C C . LEU A 1 181 ? -0.599 -7.396 0.104 1.00 95.44 181 LEU A C 1
ATOM 1469 O O . LEU A 1 181 ? -1.248 -8.423 -0.082 1.00 95.44 181 LEU A O 1
ATOM 1473 N N . ILE A 1 182 ? -0.046 -6.713 -0.899 1.00 95.06 182 ILE A N 1
ATOM 1474 C CA . ILE A 1 182 ? -0.179 -7.115 -2.304 1.00 95.06 182 ILE A CA 1
ATOM 1475 C C . ILE A 1 182 ? 0.948 -8.095 -2.642 1.00 95.06 182 ILE A C 1
ATOM 1477 O O . ILE A 1 182 ? 2.080 -7.927 -2.218 1.00 95.06 182 ILE A O 1
ATOM 1481 N N . GLN A 1 183 ? 0.661 -9.182 -3.352 1.00 92.50 183 GLN A N 1
ATOM 1482 C CA . GLN A 1 183 ? 1.689 -10.175 -3.720 1.00 92.50 183 GLN A CA 1
ATOM 1483 C C . GLN A 1 183 ? 1.624 -10.575 -5.194 1.00 92.50 183 GLN A C 1
ATOM 1485 O O . GLN A 1 183 ? 2.298 -11.506 -5.625 1.00 92.50 183 GLN A O 1
ATOM 1490 N N . VAL A 1 184 ? 0.795 -9.880 -5.966 1.00 94.69 184 VAL A N 1
ATOM 1491 C CA . VAL A 1 184 ? 0.531 -10.156 -7.376 1.00 94.69 184 VAL A CA 1
ATOM 1492 C C . VAL A 1 184 ? 0.811 -8.901 -8.189 1.00 94.69 184 VAL A C 1
ATOM 1494 O O . VAL A 1 184 ? 0.802 -7.799 -7.645 1.00 94.69 184 VAL A O 1
ATOM 1497 N N . ALA A 1 185 ? 1.062 -9.065 -9.486 1.00 95.75 185 ALA A N 1
ATOM 1498 C CA . ALA A 1 185 ? 1.248 -7.928 -10.374 1.00 95.75 185 ALA A CA 1
ATOM 1499 C C . ALA A 1 185 ? 0.022 -7.002 -10.335 1.00 95.75 185 ALA A C 1
ATOM 1501 O O . ALA A 1 185 ? -1.119 -7.466 -10.331 1.00 95.75 185 ALA A O 1
ATOM 1502 N N . THR A 1 186 ? 0.280 -5.699 -10.303 1.00 96.88 186 THR A N 1
ATOM 1503 C CA . THR A 1 186 ? -0.731 -4.637 -10.314 1.00 96.88 186 THR A CA 1
ATOM 1504 C C . THR A 1 186 ? -0.654 -3.784 -11.561 1.00 96.88 186 THR A C 1
ATOM 1506 O O . THR A 1 186 ? -1.578 -3.030 -11.809 1.00 96.88 186 THR A O 1
ATOM 1509 N N . ARG A 1 187 ? 0.400 -3.919 -12.365 1.00 96.25 187 ARG A N 1
ATOM 1510 C CA . ARG A 1 187 ? 0.484 -3.336 -13.697 1.00 96.25 187 ARG A CA 1
ATOM 1511 C C . ARG A 1 187 ? 0.755 -4.431 -14.715 1.00 96.25 187 ARG A C 1
ATOM 1513 O O . ARG A 1 187 ? 1.728 -5.175 -14.567 1.00 96.25 187 ARG A O 1
ATOM 1520 N N . ILE A 1 188 ? -0.108 -4.525 -15.719 1.00 93.94 188 ILE A N 1
ATOM 1521 C CA . ILE A 1 188 ? -0.060 -5.494 -16.810 1.00 93.94 188 ILE A CA 1
ATOM 1522 C C . ILE A 1 188 ? 0.130 -4.715 -18.114 1.00 93.94 188 ILE A C 1
ATOM 1524 O O . ILE A 1 188 ? -0.807 -4.142 -18.658 1.00 93.94 188 ILE A O 1
ATOM 1528 N N . GLY A 1 189 ? 1.369 -4.678 -18.599 1.00 87.44 189 GLY A N 1
ATOM 1529 C CA . GLY A 1 189 ? 1.717 -4.118 -19.905 1.00 87.44 189 GLY A CA 1
ATOM 1530 C C . GLY A 1 189 ? 2.655 -5.066 -20.643 1.00 87.44 189 GLY A C 1
ATOM 1531 O O . GLY A 1 189 ? 2.459 -6.279 -20.630 1.00 87.44 189 GLY A O 1
ATOM 1532 N N . THR A 1 190 ? 3.735 -4.536 -21.222 1.00 88.25 190 THR A N 1
ATOM 1533 C CA . THR A 1 190 ? 4.819 -5.365 -21.789 1.00 88.25 190 THR A CA 1
ATOM 1534 C C . THR A 1 190 ? 5.437 -6.298 -20.743 1.00 88.25 190 THR A C 1
ATOM 1536 O O . THR A 1 190 ? 5.891 -7.394 -21.064 1.00 88.25 190 THR A O 1
ATOM 1539 N N . THR A 1 191 ? 5.454 -5.863 -19.483 1.00 89.50 191 THR A N 1
ATOM 1540 C CA . THR A 1 191 ? 5.842 -6.664 -18.321 1.00 89.50 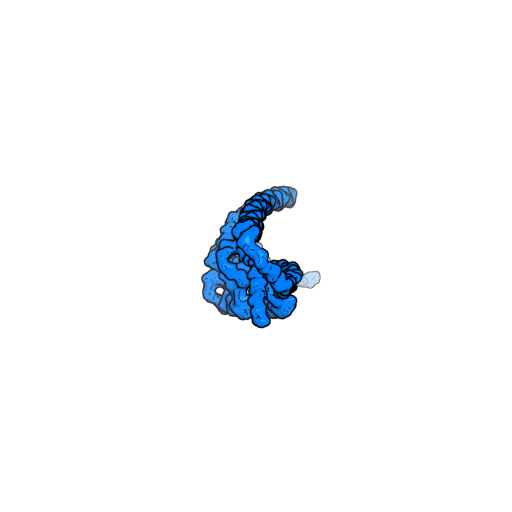191 THR A CA 1
ATOM 1541 C C . THR A 1 191 ? 4.733 -6.642 -17.269 1.00 89.50 191 THR A C 1
ATOM 1543 O O . THR A 1 191 ? 3.891 -5.741 -17.248 1.00 89.50 191 THR A O 1
ATOM 1546 N N . SER A 1 192 ? 4.735 -7.642 -16.385 1.00 93.88 192 SER A N 1
ATOM 1547 C CA . SER A 1 192 ? 3.838 -7.717 -15.228 1.00 93.88 192 SER A CA 1
ATOM 1548 C C . SER A 1 192 ? 4.611 -7.332 -13.969 1.00 93.88 192 SER A C 1
ATOM 1550 O O . SER A 1 192 ? 5.542 -8.041 -13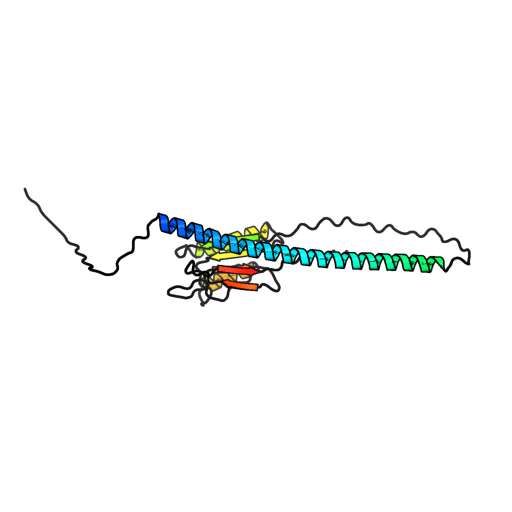.591 1.00 93.88 192 SER A O 1
ATOM 1552 N N . THR A 1 193 ? 4.252 -6.216 -13.333 1.00 96.00 193 THR A N 1
ATOM 1553 C CA . THR A 1 193 ? 4.989 -5.675 -12.172 1.00 96.00 193 THR A CA 1
ATOM 1554 C C . THR A 1 193 ? 4.059 -5.379 -10.997 1.00 96.00 193 THR A C 1
ATOM 1556 O O . THR A 1 193 ? 2.881 -5.075 -11.188 1.00 96.00 193 THR A O 1
ATOM 1559 N N . CYS A 1 194 ? 4.568 -5.506 -9.769 1.00 97.19 194 CYS A N 1
ATOM 1560 C CA . CYS A 1 194 ? 3.835 -5.240 -8.525 1.00 97.19 194 CYS A CA 1
ATOM 1561 C C . CYS A 1 194 ? 4.274 -3.885 -7.961 1.00 97.19 194 CYS A C 1
ATOM 1563 O O . CYS A 1 194 ? 5.136 -3.822 -7.081 1.00 97.19 194 CYS A O 1
ATOM 1565 N N . ILE A 1 195 ? 3.738 -2.801 -8.520 1.00 96.94 195 ILE A N 1
ATOM 1566 C CA . ILE A 1 195 ? 4.181 -1.429 -8.216 1.00 96.94 195 ILE A CA 1
ATOM 1567 C C . ILE A 1 195 ? 3.168 -0.624 -7.407 1.00 96.94 195 ILE A C 1
ATOM 1569 O O . ILE A 1 195 ? 3.543 0.335 -6.729 1.00 96.94 195 ILE A O 1
ATOM 1573 N N . ASP A 1 196 ? 1.913 -1.054 -7.409 1.00 97.31 196 ASP A N 1
ATOM 1574 C CA . ASP A 1 196 ? 0.879 -0.517 -6.552 1.00 97.31 196 ASP A CA 1
ATOM 1575 C C . ASP A 1 196 ? 0.758 -1.393 -5.313 1.00 97.31 196 ASP A C 1
ATOM 1577 O O . ASP A 1 196 ? 0.541 -2.602 -5.398 1.00 97.31 196 ASP A O 1
ATOM 1581 N N . ASN A 1 197 ? 0.939 -0.795 -4.143 1.00 96.88 197 ASN A N 1
ATOM 1582 C CA . ASN A 1 197 ? 1.131 -1.565 -2.926 1.00 96.88 197 ASN A CA 1
ATOM 1583 C C . ASN A 1 197 ? 0.280 -1.010 -1.790 1.00 96.88 197 ASN A C 1
ATOM 1585 O O . ASN A 1 197 ? -0.004 0.187 -1.714 1.00 96.88 197 ASN A O 1
ATOM 1589 N N . ILE A 1 198 ? -0.102 -1.901 -0.876 1.00 97.31 198 ILE A N 1
ATOM 1590 C CA . ILE A 1 198 ? -0.825 -1.555 0.347 1.00 97.31 198 ILE A CA 1
ATOM 1591 C C . ILE A 1 198 ? -0.020 -2.064 1.539 1.00 97.31 198 ILE A C 1
ATOM 1593 O O . ILE A 1 198 ? 0.309 -3.248 1.612 1.00 97.31 198 ILE A O 1
ATOM 1597 N N . PHE A 1 199 ? 0.269 -1.171 2.479 1.00 97.38 199 PHE A N 1
ATOM 1598 C CA . PHE A 1 199 ? 0.939 -1.464 3.738 1.00 97.38 199 PHE A CA 1
ATOM 1599 C C . PHE A 1 199 ? 0.050 -1.085 4.917 1.00 97.38 199 PHE A C 1
ATOM 1601 O O . PHE A 1 199 ? -0.625 -0.053 4.890 1.00 97.38 199 PHE A O 1
ATOM 1608 N N . THR A 1 200 ? 0.047 -1.901 5.970 1.00 95.56 200 THR A N 1
ATOM 1609 C CA . THR A 1 200 ? -0.770 -1.610 7.153 1.00 95.56 200 THR A CA 1
ATOM 1610 C C . THR A 1 200 ? -0.290 -2.300 8.426 1.00 95.56 200 THR A C 1
ATOM 1612 O O . THR A 1 200 ? 0.282 -3.382 8.353 1.00 95.56 200 THR A O 1
ATOM 1615 N N . ASP A 1 201 ? -0.564 -1.707 9.591 1.00 94.06 201 ASP A N 1
ATOM 1616 C CA . ASP A 1 201 ? -0.361 -2.319 10.915 1.00 94.06 201 ASP A CA 1
ATOM 1617 C C . ASP A 1 201 ? -1.631 -3.006 11.461 1.00 94.06 201 ASP A C 1
ATOM 1619 O O . ASP A 1 201 ? -1.679 -3.426 12.620 1.00 94.06 201 ASP A O 1
ATOM 1623 N N . TYR A 1 202 ? -2.697 -3.099 10.660 1.00 91.44 202 TYR A N 1
ATOM 1624 C CA . TYR A 1 202 ? -3.883 -3.858 11.041 1.00 91.44 202 TYR A CA 1
ATOM 1625 C C . TYR A 1 202 ? -3.578 -5.353 11.105 1.00 91.44 202 TYR A C 1
ATOM 1627 O O . TYR A 1 202 ? -3.027 -5.927 10.171 1.00 91.44 202 TYR A O 1
ATOM 1635 N N . ASP A 1 203 ? -4.037 -6.010 12.167 1.00 83.25 203 ASP A N 1
ATOM 1636 C CA . ASP A 1 203 ? -3.939 -7.458 12.345 1.00 83.25 203 ASP A CA 1
ATOM 1637 C C . ASP A 1 203 ? -5.277 -8.171 12.131 1.00 83.25 203 ASP A C 1
ATOM 1639 O O . ASP A 1 203 ? -6.349 -7.570 12.219 1.00 83.25 203 ASP A O 1
ATOM 1643 N N . GLY A 1 204 ? -5.205 -9.476 11.856 1.00 80.50 204 GLY A N 1
ATOM 1644 C CA . GLY A 1 204 ? -6.364 -10.338 11.620 1.00 80.50 204 GLY A CA 1
ATOM 1645 C C . GLY A 1 204 ? -6.683 -10.565 10.140 1.00 80.50 204 GLY A C 1
ATOM 1646 O O . GLY A 1 204 ? -5.818 -10.439 9.274 1.00 80.50 204 GLY A O 1
ATOM 1647 N N . ASN A 1 205 ? -7.938 -10.934 9.866 1.00 78.31 205 ASN A N 1
ATOM 1648 C CA . ASN A 1 205 ? -8.409 -11.253 8.519 1.00 78.31 205 ASN A CA 1
ATOM 1649 C C . ASN A 1 205 ? -8.543 -9.973 7.686 1.00 78.31 205 ASN A C 1
ATOM 1651 O O . ASN A 1 205 ? -9.539 -9.253 7.790 1.00 78.31 205 ASN A O 1
ATOM 1655 N N . ILE A 1 206 ? -7.534 -9.719 6.858 1.00 90.81 206 ILE A N 1
ATOM 1656 C CA . ILE A 1 206 ? -7.556 -8.708 5.806 1.00 90.81 206 ILE A CA 1
ATOM 1657 C C . ILE A 1 206 ? -7.743 -9.443 4.483 1.00 90.81 206 ILE A C 1
ATOM 1659 O O . ILE A 1 206 ? -6.976 -10.349 4.169 1.00 90.81 206 ILE A O 1
ATOM 1663 N N . MET A 1 207 ? -8.766 -9.064 3.719 1.00 90.88 207 MET A N 1
ATOM 1664 C CA . MET A 1 207 ? -8.941 -9.569 2.355 1.00 90.88 207 MET A CA 1
ATOM 1665 C C . MET A 1 207 ? -8.397 -8.552 1.372 1.00 90.88 207 MET A C 1
ATOM 1667 O O . MET A 1 207 ? -8.686 -7.361 1.501 1.00 90.88 207 MET A O 1
ATOM 1671 N N . VAL A 1 208 ? -7.627 -9.030 0.403 1.00 93.31 208 VAL A N 1
ATOM 1672 C CA . VAL A 1 208 ? -6.940 -8.192 -0.572 1.00 93.31 208 VAL A CA 1
ATOM 1673 C C . VAL A 1 208 ? -7.104 -8.824 -1.940 1.00 93.31 208 VAL A C 1
ATOM 1675 O O . VAL A 1 208 ? -6.828 -10.010 -2.113 1.00 93.31 208 VAL A O 1
ATOM 1678 N N . ASN A 1 209 ? -7.563 -8.033 -2.900 1.00 93.38 209 ASN A N 1
ATOM 1679 C CA . ASN A 1 209 ? -7.803 -8.476 -4.263 1.00 93.38 209 ASN A CA 1
ATOM 1680 C C . ASN A 1 209 ? -7.310 -7.412 -5.237 1.00 93.38 209 ASN A C 1
ATOM 1682 O O . ASN A 1 209 ? -7.470 -6.217 -4.982 1.00 93.38 209 ASN A O 1
ATOM 1686 N N . THR A 1 210 ? -6.770 -7.855 -6.366 1.00 93.81 210 THR A N 1
ATOM 1687 C CA . THR A 1 210 ? -6.640 -7.026 -7.560 1.00 93.81 210 THR A CA 1
ATOM 1688 C C . THR A 1 210 ? -7.849 -7.248 -8.464 1.00 93.81 210 THR A C 1
ATOM 1690 O O . THR A 1 210 ? -8.428 -8.336 -8.490 1.00 93.81 210 THR A O 1
ATOM 1693 N N . VAL A 1 211 ? -8.269 -6.197 -9.159 1.00 94.19 211 VAL A N 1
ATOM 1694 C CA . VAL A 1 211 ? -9.390 -6.210 -10.097 1.00 94.19 211 VAL A CA 1
ATOM 1695 C C . VAL A 1 211 ? -8.911 -5.594 -11.397 1.00 94.19 211 VAL A C 1
ATOM 1697 O O . VAL A 1 211 ? -8.503 -4.434 -11.432 1.00 94.19 211 VAL A O 1
ATOM 1700 N N . GLU A 1 212 ? -8.964 -6.381 -12.462 1.00 93.12 212 GLU A N 1
ATOM 1701 C CA . GLU A 1 212 ? -8.761 -5.882 -13.812 1.00 93.12 212 GLU A CA 1
ATOM 1702 C C . GLU A 1 212 ? -10.015 -5.137 -14.253 1.00 93.12 212 GLU A C 1
ATOM 1704 O O . GLU A 1 212 ? -11.100 -5.711 -14.329 1.00 93.12 212 GLU A O 1
ATOM 1709 N N . THR A 1 213 ? -9.877 -3.832 -14.467 1.00 89.69 213 THR A N 1
ATOM 1710 C CA . THR A 1 213 ? -10.980 -2.981 -14.928 1.00 89.69 213 THR A CA 1
ATOM 1711 C C . THR A 1 213 ? -10.980 -2.819 -16.444 1.00 89.69 213 THR A C 1
ATOM 1713 O O . THR A 1 213 ? -11.976 -2.368 -16.990 1.00 89.69 213 THR A O 1
ATOM 1716 N N . HIS A 1 214 ? -9.872 -3.163 -17.112 1.00 88.44 214 HIS A N 1
ATOM 1717 C CA . HIS A 1 214 ? -9.603 -2.884 -18.528 1.00 88.44 214 HIS A CA 1
ATOM 1718 C C . HIS A 1 214 ? -9.649 -1.389 -18.910 1.00 88.44 214 HIS A C 1
ATOM 1720 O O . HIS A 1 214 ? -9.730 -1.064 -20.088 1.00 88.44 214 HIS A O 1
ATOM 1726 N N . ILE A 1 215 ? -9.566 -0.481 -17.927 1.00 89.50 215 ILE A N 1
ATOM 1727 C CA . ILE A 1 215 ? -9.559 0.981 -18.144 1.00 89.50 215 ILE A CA 1
ATOM 1728 C C . ILE A 1 215 ? -8.121 1.524 -18.218 1.00 89.50 215 ILE A C 1
ATOM 1730 O O . ILE A 1 215 ? -7.867 2.585 -18.780 1.00 89.50 215 ILE A O 1
ATOM 1734 N N . SER A 1 216 ? -7.153 0.806 -17.650 1.00 91.81 216 SER A N 1
ATOM 1735 C CA . SER A 1 216 ? -5.733 1.143 -17.737 1.00 91.81 216 SER A CA 1
ATOM 1736 C C . SER A 1 216 ? -4.873 -0.115 -17.708 1.00 91.81 216 SER A C 1
ATOM 1738 O O . SER A 1 216 ? -5.366 -1.224 -17.494 1.00 91.81 216 SER A O 1
ATOM 1740 N N . ASP A 1 217 ? -3.567 0.066 -17.884 1.00 91.81 217 ASP A N 1
ATOM 1741 C CA . ASP A 1 217 ? -2.570 -0.977 -17.654 1.00 91.81 217 ASP A CA 1
ATOM 1742 C C . ASP A 1 217 ? -2.378 -1.295 -16.160 1.00 91.81 217 ASP A C 1
ATOM 1744 O O . ASP A 1 217 ? -1.630 -2.212 -15.833 1.00 91.81 217 ASP A O 1
ATOM 1748 N N . HIS A 1 218 ? -3.057 -0.590 -15.245 1.00 95.31 218 HIS A N 1
ATOM 1749 C CA . HIS A 1 218 ? -3.063 -0.885 -13.813 1.00 95.31 218 HIS A CA 1
ATOM 1750 C C . HIS A 1 218 ? -4.339 -1.624 -13.380 1.00 95.31 218 HIS A C 1
ATOM 1752 O O . HIS A 1 218 ? -5.463 -1.261 -13.719 1.00 95.31 218 HIS A O 1
ATOM 1758 N N . LEU A 1 219 ? -4.163 -2.628 -12.527 1.00 95.81 219 LEU A N 1
ATOM 1759 C CA . LEU A 1 219 ? -5.225 -3.323 -11.817 1.00 95.81 219 LEU A CA 1
ATOM 1760 C C . LEU A 1 219 ? -5.604 -2.535 -10.558 1.00 95.81 219 LEU A C 1
ATOM 1762 O O . LEU A 1 219 ? -4.758 -2.188 -9.723 1.00 95.81 219 LEU A O 1
ATOM 1766 N N . ALA A 1 220 ? -6.902 -2.314 -10.368 1.00 94.06 220 ALA A N 1
ATOM 1767 C CA . ALA A 1 220 ? -7.416 -1.724 -9.142 1.00 94.06 220 ALA A CA 1
ATOM 1768 C C . ALA A 1 220 ? -7.132 -2.650 -7.949 1.00 94.06 220 ALA A C 1
ATOM 1770 O O . ALA A 1 220 ? -7.225 -3.870 -8.070 1.00 94.06 220 ALA A O 1
ATOM 1771 N N . GLN A 1 221 ? -6.824 -2.090 -6.778 1.00 93.81 221 GLN A N 1
ATOM 1772 C CA . GLN A 1 221 ? -6.663 -2.876 -5.550 1.00 93.81 221 GLN A CA 1
ATOM 1773 C C . GLN A 1 221 ? -7.820 -2.626 -4.589 1.00 93.81 221 GLN A C 1
ATOM 1775 O O . GLN A 1 221 ? -8.207 -1.486 -4.327 1.00 93.81 221 GLN A O 1
ATOM 1780 N N . ILE A 1 222 ? -8.340 -3.705 -4.011 1.00 93.94 222 ILE A N 1
ATOM 1781 C CA . ILE A 1 222 ? -9.384 -3.669 -2.991 1.00 93.94 222 ILE A CA 1
ATOM 1782 C C . ILE A 1 222 ? -8.841 -4.339 -1.735 1.00 93.94 222 ILE A C 1
ATOM 1784 O O . ILE A 1 222 ? -8.549 -5.532 -1.748 1.00 93.94 222 ILE A O 1
ATOM 1788 N N . ALA A 1 223 ? -8.765 -3.587 -0.636 1.00 92.62 223 ALA A N 1
ATOM 1789 C CA . ALA A 1 223 ? -8.460 -4.116 0.688 1.00 92.62 223 ALA A CA 1
ATOM 1790 C C . ALA A 1 223 ? -9.665 -3.948 1.622 1.00 92.62 223 ALA A C 1
ATOM 1792 O O . ALA A 1 223 ? -10.150 -2.837 1.846 1.00 92.62 223 ALA A O 1
ATOM 1793 N N . ARG A 1 224 ? -10.143 -5.055 2.198 1.00 92.44 224 ARG A N 1
ATOM 1794 C CA . ARG A 1 224 ? -11.183 -5.061 3.234 1.00 92.44 224 ARG A CA 1
ATOM 1795 C C . ARG A 1 224 ? -10.538 -5.337 4.583 1.00 92.44 224 ARG A C 1
ATOM 1797 O O . ARG A 1 224 ? -10.073 -6.446 4.843 1.00 92.44 224 ARG A O 1
ATOM 1804 N N . ILE A 1 225 ? -10.538 -4.317 5.434 1.00 87.75 225 ILE A N 1
ATOM 1805 C CA . ILE A 1 225 ? -9.943 -4.354 6.769 1.00 87.75 225 ILE A CA 1
ATOM 1806 C C . ILE A 1 225 ? -11.063 -4.278 7.805 1.00 87.75 225 ILE A C 1
ATOM 1808 O O . ILE A 1 225 ? -11.817 -3.304 7.857 1.00 87.75 225 ILE A O 1
ATOM 1812 N N . LYS A 1 226 ? -11.168 -5.303 8.655 1.00 82.75 226 LYS A N 1
ATOM 1813 C CA . LYS A 1 226 ? -12.126 -5.297 9.761 1.00 82.75 226 LYS A CA 1
ATOM 1814 C C . LYS A 1 226 ? -11.612 -4.398 10.882 1.00 82.75 226 LYS A C 1
ATOM 1816 O O . LYS A 1 226 ? -10.602 -4.689 11.516 1.00 82.75 226 LYS A O 1
ATOM 1821 N N . LEU A 1 227 ? -12.343 -3.323 11.164 1.00 76.75 227 LEU A N 1
ATOM 1822 C CA . LEU A 1 227 ? -12.045 -2.456 12.298 1.00 76.75 227 LEU A CA 1
ATOM 1823 C C . LEU A 1 227 ? -12.436 -3.168 13.596 1.00 76.75 227 LEU A C 1
ATOM 1825 O O . LEU A 1 227 ? -13.614 -3.431 13.839 1.00 76.75 227 LEU A O 1
ATOM 1829 N N . LEU A 1 228 ? -11.452 -3.476 14.439 1.00 66.50 228 LEU A N 1
ATOM 1830 C CA . LEU A 1 228 ? -11.724 -3.924 15.799 1.00 66.50 228 LEU A CA 1
ATOM 1831 C C . LEU A 1 228 ? -12.098 -2.709 16.650 1.00 66.50 228 LEU A C 1
ATOM 1833 O O . LEU A 1 228 ? -11.291 -1.806 16.864 1.00 66.50 228 LEU A O 1
ATOM 1837 N N . THR A 1 229 ? -13.322 -2.688 17.166 1.00 57.62 229 THR A N 1
ATOM 1838 C CA . THR A 1 229 ? -13.674 -1.826 18.295 1.00 57.62 229 THR A CA 1
ATOM 1839 C C . THR A 1 229 ? -13.016 -2.394 19.545 1.00 57.62 229 THR A C 1
ATOM 1841 O O . THR A 1 229 ? -13.464 -3.410 20.072 1.00 57.62 229 THR A O 1
ATOM 1844 N N . SER A 1 230 ? -11.946 -1.756 20.021 1.00 49.75 230 SER A N 1
ATOM 1845 C CA . SER A 1 230 ? -11.394 -2.062 21.342 1.00 49.75 230 SER A CA 1
ATOM 1846 C C . SER A 1 230 ? -12.450 -1.779 22.407 1.00 49.75 230 SER A C 1
ATOM 1848 O O . SER A 1 230 ? -12.775 -0.625 22.663 1.00 49.75 230 SER A O 1
ATOM 1850 N N . ILE A 1 231 ? -12.950 -2.821 23.068 1.00 44.59 231 ILE A N 1
ATOM 1851 C CA . ILE A 1 231 ? -13.483 -2.694 24.424 1.00 44.59 231 ILE A CA 1
ATOM 1852 C C . ILE A 1 231 ? -12.280 -2.912 25.338 1.00 44.59 231 ILE A C 1
ATOM 1854 O O . ILE A 1 231 ? -11.919 -4.044 25.653 1.00 44.59 231 ILE A O 1
ATOM 1858 N N . ARG A 1 232 ? -11.588 -1.834 25.722 1.00 48.62 232 ARG A N 1
ATOM 1859 C CA . ARG A 1 232 ? -10.598 -1.936 26.804 1.00 48.62 232 ARG A CA 1
ATOM 1860 C C . ARG A 1 232 ? -11.349 -2.075 28.126 1.00 48.62 232 ARG A C 1
ATOM 1862 O O . ARG A 1 232 ? -11.812 -1.077 28.675 1.00 48.62 232 ARG A O 1
ATOM 1869 N N . THR A 1 233 ? -11.449 -3.296 28.642 1.00 37.41 233 THR A N 1
ATOM 1870 C CA . THR A 1 233 ? -11.768 -3.527 30.054 1.00 37.41 233 THR A CA 1
ATOM 1871 C C . THR A 1 233 ? -10.613 -2.957 30.870 1.00 37.41 233 THR A C 1
ATOM 1873 O O . THR A 1 233 ? -9.514 -3.508 30.862 1.00 37.41 233 THR A O 1
ATOM 1876 N N . MET A 1 234 ? -10.828 -1.820 31.533 1.00 37.12 234 MET A N 1
ATOM 1877 C CA . MET A 1 234 ? -9.878 -1.335 32.530 1.00 37.12 234 MET A CA 1
ATOM 1878 C C . MET A 1 234 ? -9.871 -2.333 33.691 1.00 37.12 234 MET A C 1
ATOM 1880 O O . MET A 1 234 ? -10.786 -2.339 34.512 1.00 37.12 234 MET A O 1
ATOM 1884 N N . MET A 1 235 ? -8.857 -3.197 33.736 1.00 35.69 235 MET A N 1
ATOM 1885 C CA . MET A 1 235 ? -8.507 -3.931 34.948 1.00 35.69 235 MET A CA 1
ATOM 1886 C C . MET A 1 235 ? -8.050 -2.887 35.967 1.00 35.69 235 MET A C 1
ATOM 1888 O O . MET A 1 235 ? -7.027 -2.232 35.779 1.00 35.69 235 MET A O 1
ATOM 1892 N N . ALA A 1 236 ? -8.867 -2.668 36.994 1.00 36.31 236 ALA A N 1
ATOM 1893 C CA . ALA A 1 236 ? -8.500 -1.841 38.129 1.00 36.31 236 ALA A CA 1
ATOM 1894 C C . ALA A 1 236 ? -7.411 -2.576 38.923 1.00 36.31 236 ALA A C 1
ATOM 1896 O O . ALA A 1 236 ? -7.696 -3.607 39.531 1.00 36.31 236 ALA A O 1
ATOM 1897 N N . THR A 1 237 ? -6.182 -2.070 38.865 1.00 37.66 237 THR A N 1
ATOM 1898 C CA . THR A 1 237 ? -5.151 -2.304 39.888 1.00 37.66 237 THR A CA 1
ATOM 1899 C C . THR A 1 237 ? -5.421 -1.437 41.103 1.00 37.66 237 THR A C 1
ATOM 1901 O O . THR A 1 237 ? -5.757 -0.248 40.885 1.00 37.66 237 THR A O 1
#

Foldseek 3Di:
DDDDDDDDDDDDDDDDDDDPPDDPVNVVVVVVVVVVVVVVVVVVVVVVVVVVVVVVVVVVVVVVVVVVVVVVVVVVVVVVVVVVPPPDDDDDDPDPPDDDPPPPPDPPDPADADEAEDDADLPHDLVVVLVVVLVVLVVCCVPRPPHKYKYWYFQNDFCQDDDPSNVSVCVSLVVSCWDKDDHFFFFADPDGGNGTTIIINADDDKDKDWADPVPHRGTDIDIDGDDDDDPPPPPDD

Radius of gyration: 32.25 Å; chains: 1; bounding box: 70×56×117 Å